Protein AF-A0A1B6F984-F1 (afdb_monomer)

Organism: NCBI:txid1464854

Radius of gyration: 19.6 Å; Cα contacts (8 Å, |Δi|>4): 340; chains: 1; bounding box: 56×39×50 Å

Secondary structure (DSSP, 8-state):
-----EEEEEEEE-TTTT-EEEEEEEETTTTEEEEEEEESSS---EEETTEEEEE--GGG--S-EEEEEEHHHHHHHHHHHTT---SPPPGGGEEEEEEEEESSEEEEEEEEES--HHHHHHHHHHHHHHT--TTT-S--B-S-BPPPTTSPPBPTTB--HHHHHHHHHHHHHHHHHTTS-HHHHHHHHHTT-

Foldseek 3Di:
DQLFQKKKWWWQADPVFQKWKKWWKAQQPPRDIAIEIATCDPDDWDDDDRYIYGHPVCVVPNDIDMDIDRRQVSNCVRCVVVVHDVDRDDSVRMDTDDIDIGTDIDMGPIDTGNDDVVVVLVVLLVCLLVQQDQPQLFRWAQDWAPDDPPDHIDHGRDGDPVRLVVNLVSLVVVCVVVVHPCSSVVSNVSSVD

Solvent-accessible surface area (backbone atoms only — not comparable to full-atom values): 10791 Å² total; per-residue (Å²): 131,89,75,53,44,22,40,33,29,36,38,30,60,32,62,91,53,69,6,31,46,32,38,33,38,34,32,73,81,76,77,43,68,35,35,43,33,42,29,49,32,81,53,71,69,50,72,55,97,55,37,28,39,32,34,68,39,34,92,83,42,90,49,80,44,78,48,76,43,51,52,63,59,55,47,45,55,39,33,45,75,73,73,38,67,92,59,87,82,60,72,88,44,50,42,80,70,50,78,47,77,45,66,46,71,53,77,44,78,74,44,71,31,76,69,59,65,65,62,56,50,49,52,52,40,51,47,56,60,77,57,43,38,86,86,61,25,39,63,58,36,85,56,70,42,81,42,58,95,96,49,73,61,42,55,56,56,45,72,46,73,67,58,42,53,51,51,32,56,45,16,50,50,47,15,62,73,67,76,58,48,56,68,32,46,55,49,33,59,40,43,73,101

InterPro domains:
  IPR010598 D-glucu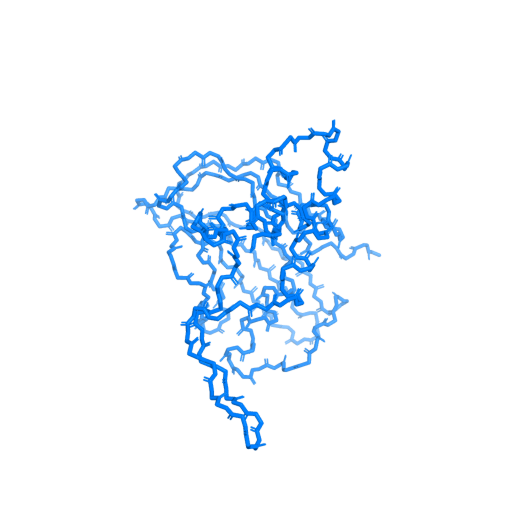ronyl C5-epimerase, C-terminal [PF06662] (135-193)
  IPR039721 D-glucuronyl C5-epimerase [PTHR13174] (2-193)
  IPR059154 D-glucuronyl C5-epimerase, beta-sandwich domain [PF21174] (1-104)

Structure (mmCIF, N/CA/C/O backbone):
data_AF-A0A1B6F984-F1
#
_entry.id   AF-A0A1B6F984-F1
#
loop_
_atom_site.group_PDB
_atom_site.id
_atom_site.type_symbol
_atom_site.label_atom_id
_atom_site.label_alt_id
_atom_site.label_comp_id
_atom_site.label_asym_id
_atom_site.label_entity_id
_atom_site.label_seq_id
_atom_site.pdbx_PDB_ins_code
_atom_site.Cartn_x
_atom_site.Cartn_y
_atom_site.Cartn_z
_atom_site.occupancy
_atom_site.B_iso_or_equiv
_atom_site.auth_seq_id
_atom_site.auth_comp_id
_atom_site.auth_asym_id
_atom_site.auth_atom_id
_atom_site.pdbx_PDB_model_num
ATOM 1 N N . HIS A 1 1 ? -14.115 -21.229 12.619 1.00 52.31 1 HIS A N 1
ATOM 2 C CA . HIS A 1 1 ? -14.358 -19.807 12.304 1.00 52.31 1 HIS A CA 1
ATOM 3 C C . HIS A 1 1 ? -13.271 -19.324 11.366 1.00 52.31 1 HIS A C 1
ATOM 5 O O . HIS A 1 1 ? -12.103 -19.441 11.723 1.00 52.31 1 HIS A O 1
ATOM 11 N N . VAL A 1 2 ? -13.647 -18.853 10.177 1.00 58.91 2 VAL A N 1
ATOM 12 C CA . VAL A 1 2 ? -12.712 -18.226 9.235 1.00 58.91 2 VAL A CA 1
ATOM 13 C C . VAL A 1 2 ? -12.229 -16.909 9.857 1.00 58.91 2 VAL A C 1
ATOM 15 O O . VAL A 1 2 ? -12.997 -16.206 10.514 1.00 58.91 2 VAL A O 1
ATOM 18 N N . LEU A 1 3 ? -10.921 -16.667 9.792 1.00 85.69 3 LEU A N 1
ATOM 19 C CA . LEU A 1 3 ? -10.250 -15.525 10.410 1.00 85.69 3 LEU A CA 1
ATOM 20 C C . LEU A 1 3 ? -9.902 -14.522 9.311 1.00 85.69 3 LEU A C 1
ATOM 22 O O . LEU A 1 3 ? -8.761 -14.500 8.837 1.00 85.69 3 LEU A O 1
ATOM 26 N N . ASP A 1 4 ? -10.900 -13.747 8.903 1.00 94.62 4 ASP A N 1
ATOM 27 C CA . ASP A 1 4 ? -10.791 -12.742 7.847 1.00 94.62 4 ASP A CA 1
ATOM 28 C C . ASP A 1 4 ? -10.247 -11.430 8.421 1.00 94.62 4 ASP A C 1
ATOM 30 O O . ASP A 1 4 ? -10.760 -10.895 9.405 1.00 94.62 4 ASP A O 1
ATOM 34 N N . PHE A 1 5 ? -9.140 -10.966 7.845 1.00 97.06 5 PHE A N 1
ATOM 35 C CA . PHE A 1 5 ? -8.384 -9.798 8.314 1.00 97.06 5 PHE A CA 1
ATOM 36 C C . PHE A 1 5 ? -7.855 -8.943 7.163 1.00 97.06 5 PHE A C 1
ATOM 38 O O . PHE A 1 5 ? -7.127 -7.985 7.411 1.00 97.06 5 PHE A O 1
ATOM 45 N N . VAL A 1 6 ? -8.181 -9.291 5.919 1.00 97.81 6 VAL A N 1
ATOM 46 C CA . VAL A 1 6 ? -7.894 -8.430 4.780 1.00 97.81 6 VAL A CA 1
ATOM 47 C C . VAL A 1 6 ? -9.152 -7.628 4.498 1.00 97.81 6 VAL A C 1
ATOM 49 O O . VAL A 1 6 ? -10.169 -8.179 4.092 1.00 97.81 6 VAL A O 1
ATOM 52 N N . LEU A 1 7 ? -9.092 -6.342 4.819 1.00 97.94 7 LEU A N 1
ATOM 53 C CA . LEU A 1 7 ? -10.133 -5.363 4.554 1.00 97.94 7 LEU A CA 1
ATOM 54 C C . LEU A 1 7 ? -10.003 -4.886 3.113 1.00 97.94 7 LEU A C 1
ATOM 56 O O . LEU A 1 7 ? -8.907 -4.514 2.694 1.00 97.94 7 LEU A O 1
ATOM 60 N N . SER A 1 8 ? -11.112 -4.832 2.392 1.00 97.88 8 SER A N 1
ATOM 61 C CA . SER A 1 8 ? -11.200 -4.156 1.103 1.00 97.88 8 SER A CA 1
ATOM 62 C C . SER A 1 8 ? -12.440 -3.264 1.076 1.00 97.88 8 SER A C 1
ATOM 64 O O . SER A 1 8 ? -13.458 -3.602 1.680 1.00 97.88 8 SER A O 1
ATOM 66 N N . ALA A 1 9 ? -12.323 -2.089 0.464 1.00 97.12 9 ALA A N 1
ATOM 67 C CA . ALA A 1 9 ? -13.423 -1.146 0.308 1.00 97.12 9 ALA A CA 1
ATOM 68 C C . ALA A 1 9 ? -13.120 -0.165 -0.822 1.00 97.12 9 ALA A C 1
ATOM 70 O O . ALA A 1 9 ? -11.966 0.223 -1.014 1.00 97.12 9 ALA A O 1
ATOM 71 N N . ASP A 1 10 ? -14.161 0.303 -1.497 1.00 96.25 10 ASP A N 1
ATOM 72 C CA . ASP A 1 10 ? -14.091 1.542 -2.256 1.00 96.25 10 ASP A CA 1
ATOM 73 C C . ASP A 1 10 ? -14.378 2.692 -1.297 1.00 96.25 10 ASP A C 1
ATOM 75 O O . ASP A 1 10 ? -15.327 2.647 -0.508 1.00 96.25 10 ASP A O 1
ATOM 79 N N . VAL A 1 11 ? -13.529 3.716 -1.322 1.00 94.75 11 VAL A N 1
ATOM 80 C CA . VAL A 1 11 ? -13.646 4.860 -0.420 1.00 94.75 11 VAL A CA 1
ATOM 81 C C . VAL A 1 11 ? -13.483 6.174 -1.170 1.00 94.75 11 VAL A C 1
ATOM 83 O O . VAL A 1 11 ? -12.699 6.303 -2.113 1.00 94.75 11 VAL A O 1
ATOM 86 N N . ARG A 1 12 ? -14.225 7.179 -0.713 1.00 93.75 12 ARG A N 1
ATOM 87 C CA . ARG A 1 12 ? -14.058 8.580 -1.088 1.00 93.75 12 ARG A CA 1
ATOM 88 C C . ARG A 1 12 ? -14.244 9.429 0.160 1.00 93.75 12 ARG A C 1
ATOM 90 O O . ARG A 1 12 ? -15.366 9.744 0.540 1.00 93.75 12 ARG A O 1
ATOM 97 N N . LEU A 1 13 ? -13.145 9.759 0.821 1.00 91.25 13 LEU A N 1
ATOM 98 C CA . LEU A 1 13 ? -13.140 10.467 2.098 1.00 91.25 13 LEU A CA 1
ATOM 99 C C . LEU A 1 13 ? -12.839 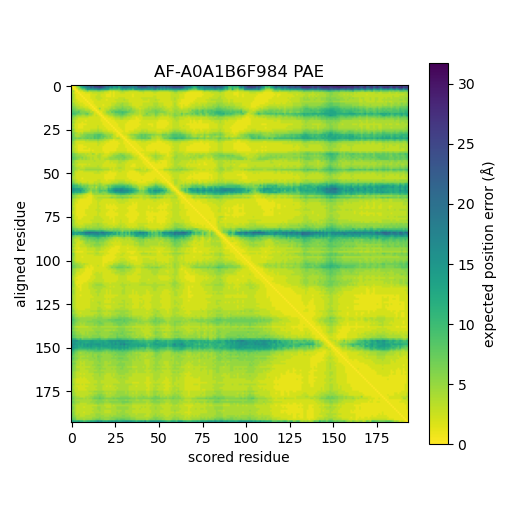11.962 1.890 1.00 91.25 13 LEU A C 1
ATOM 101 O O . LEU A 1 13 ? -11.990 12.317 1.073 1.00 91.25 13 LEU A O 1
ATOM 105 N N . SER A 1 14 ? -13.526 12.837 2.628 1.00 87.81 14 SER A N 1
ATOM 106 C CA . SER A 1 14 ? -13.301 14.287 2.586 1.00 87.81 14 SER A CA 1
ATOM 107 C C . SER A 1 14 ? -12.056 14.680 3.381 1.00 87.81 14 SER A C 1
ATOM 109 O O . SER A 1 14 ? -11.932 14.340 4.563 1.00 87.81 14 SER A O 1
ATOM 111 N N . VAL A 1 15 ? -11.155 15.436 2.744 1.00 85.81 15 VAL A N 1
ATOM 112 C CA . VAL A 1 15 ? -9.977 16.032 3.398 1.00 85.81 15 VAL A CA 1
ATOM 113 C C . VAL A 1 15 ? -10.392 17.155 4.356 1.00 85.81 15 VAL A C 1
ATOM 115 O O . VAL A 1 15 ? -9.811 17.284 5.427 1.00 85.81 15 VAL A O 1
ATOM 118 N N . GLU A 1 16 ? -11.417 17.935 4.002 1.00 86.88 16 GLU A N 1
ATOM 119 C CA . GLU A 1 16 ? -11.851 19.122 4.759 1.00 86.88 16 GLU A CA 1
ATOM 120 C C . GLU A 1 16 ? -12.386 18.766 6.154 1.00 86.88 16 GLU A C 1
ATOM 122 O O . GLU A 1 16 ? -12.183 19.514 7.107 1.00 86.88 16 GLU A O 1
ATOM 127 N N . ASP A 1 17 ? -12.988 17.582 6.293 1.00 85.81 17 ASP A N 1
ATOM 128 C CA . ASP A 1 17 ? -13.615 17.121 7.537 1.00 85.81 17 ASP A CA 1
ATOM 129 C C . ASP A 1 17 ? -12.724 16.185 8.371 1.00 85.81 17 ASP A C 1
ATOM 131 O O . ASP A 1 17 ? -13.211 15.536 9.298 1.00 85.81 17 ASP A O 1
ATOM 135 N N . ASN A 1 18 ? -11.426 16.075 8.045 1.00 86.94 18 ASN A N 1
ATOM 136 C CA . ASN A 1 18 ? -10.498 15.116 8.666 1.00 86.94 18 ASN A CA 1
ATOM 137 C C . ASN A 1 18 ? -11.063 13.684 8.697 1.00 86.94 18 ASN A C 1
ATOM 139 O O . ASN A 1 18 ? -11.008 12.983 9.712 1.00 86.94 18 ASN A O 1
ATOM 143 N N . SER A 1 19 ? -11.639 13.260 7.573 1.00 92.69 19 SER A N 1
ATOM 144 C CA . SER A 1 19 ? -12.391 12.011 7.503 1.00 92.69 19 SER A CA 1
ATOM 145 C C . SER A 1 19 ? -11.485 10.787 7.611 1.00 92.69 19 SER A C 1
ATOM 147 O O . SER A 1 19 ? -10.335 10.785 7.151 1.00 92.69 19 SER A O 1
ATOM 149 N N . SER A 1 20 ? -12.010 9.721 8.211 1.00 94.88 20 SER A N 1
ATOM 150 C CA . SER A 1 20 ? -11.264 8.483 8.411 1.00 94.88 20 SER A CA 1
ATOM 151 C C . SER A 1 20 ? -12.151 7.245 8.398 1.00 94.88 20 SER A C 1
ATOM 153 O O . SER A 1 20 ? -13.332 7.282 8.748 1.00 94.88 20 SER A O 1
ATOM 155 N N . LEU A 1 21 ? -11.545 6.126 8.009 1.00 96.75 21 LEU A N 1
ATOM 156 C CA . LEU A 1 21 ? -12.077 4.783 8.200 1.00 96.75 21 LEU A CA 1
ATOM 157 C C . LEU A 1 21 ? -11.258 4.106 9.298 1.00 96.75 21 LEU A C 1
ATOM 159 O O . LEU A 1 21 ? -10.052 3.941 9.153 1.00 96.75 21 LEU A O 1
ATOM 163 N N . ALA A 1 22 ? -11.894 3.696 10.386 1.00 97.88 22 ALA A N 1
ATOM 164 C CA . ALA A 1 22 ? -11.242 3.078 11.529 1.00 97.88 22 ALA A CA 1
ATOM 165 C C . ALA A 1 22 ? -11.719 1.638 11.729 1.00 97.88 22 ALA A C 1
ATOM 167 O O . ALA A 1 22 ? -12.903 1.335 11.586 1.00 97.88 22 ALA A O 1
ATOM 168 N N . VAL A 1 23 ? -10.806 0.744 12.102 1.00 98.44 23 VAL A N 1
ATOM 169 C CA . VAL A 1 23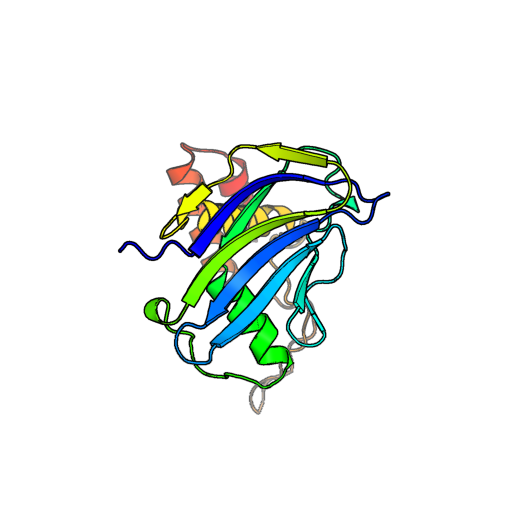 ? -11.113 -0.653 12.424 1.00 98.44 23 VAL A CA 1
ATOM 170 C C . VAL A 1 23 ? -10.574 -0.993 13.802 1.00 98.44 23 VAL A C 1
ATOM 172 O O . VAL A 1 23 ? -9.377 -0.866 14.060 1.00 98.44 23 VAL A O 1
ATOM 175 N N . THR A 1 24 ? -11.445 -1.472 14.687 1.00 98.31 24 THR A N 1
ATOM 176 C CA . THR A 1 24 ? -11.039 -1.935 16.017 1.00 98.31 24 THR A CA 1
ATOM 177 C C . THR A 1 24 ? -10.671 -3.420 15.982 1.00 98.31 24 THR A C 1
ATOM 179 O O . THR A 1 24 ? -11.356 -4.257 15.390 1.00 98.31 24 THR A O 1
ATOM 182 N N . LEU A 1 25 ? -9.562 -3.772 16.626 1.00 97.62 25 LEU A N 1
ATOM 183 C CA . LEU A 1 25 ? -9.010 -5.117 16.720 1.00 97.62 25 LEU A CA 1
ATOM 184 C C . LEU A 1 25 ? -8.916 -5.521 18.189 1.00 97.62 25 LEU A C 1
ATOM 186 O O . LEU A 1 25 ? -8.161 -4.950 18.975 1.00 97.62 25 LEU A O 1
ATOM 190 N N . HIS A 1 26 ? -9.676 -6.544 18.565 1.00 96.56 26 HIS A N 1
ATOM 191 C CA . HIS A 1 26 ? -9.715 -7.044 19.934 1.00 96.56 26 HIS A CA 1
ATOM 192 C C . HIS A 1 26 ? -8.711 -8.179 20.104 1.00 96.56 26 HIS A C 1
ATOM 194 O O . HIS A 1 26 ? -8.811 -9.210 19.433 1.00 96.56 26 HIS A O 1
ATOM 200 N N . ASN A 1 27 ? -7.780 -8.029 21.043 1.00 94.31 27 ASN A N 1
ATOM 201 C CA . ASN A 1 27 ? -6.917 -9.114 21.487 1.00 94.31 27 ASN A CA 1
ATOM 202 C C . ASN A 1 27 ? -7.667 -9.987 22.505 1.00 94.31 27 ASN A C 1
ATOM 204 O O . ASN A 1 27 ? -7.933 -9.565 23.632 1.00 94.31 27 ASN A O 1
ATOM 208 N N . ARG A 1 28 ? -7.977 -11.224 22.110 1.00 90.62 28 ARG A N 1
ATOM 209 C CA . ARG A 1 28 ? -8.775 -12.178 22.896 1.00 90.62 28 ARG A CA 1
ATOM 210 C C . ARG A 1 28 ? -8.077 -12.644 24.174 1.00 90.62 28 ARG A C 1
ATOM 212 O O . ARG A 1 28 ? -8.754 -12.990 25.133 1.00 90.62 28 ARG A O 1
ATOM 219 N N . GLU A 1 29 ? -6.746 -12.664 24.189 1.00 89.12 29 GLU A N 1
ATOM 220 C CA . GLU A 1 29 ? -5.964 -13.143 25.335 1.00 89.12 29 GLU A CA 1
ATOM 221 C C . GLU A 1 29 ? -5.687 -12.019 26.335 1.00 89.12 29 GLU A C 1
ATOM 223 O O . GLU A 1 29 ? -5.850 -12.190 27.539 1.00 89.12 29 GLU A O 1
ATOM 228 N N . LYS A 1 30 ? -5.264 -10.854 25.833 1.00 89.19 30 LYS A N 1
ATOM 229 C CA . LYS A 1 30 ? -4.795 -9.742 26.670 1.00 89.19 30 LYS A CA 1
ATOM 230 C C . LYS A 1 30 ? -5.891 -8.764 27.084 1.00 89.19 30 LYS A C 1
ATOM 232 O O . LYS A 1 30 ? -5.594 -7.835 27.824 1.00 89.19 30 LYS A O 1
ATOM 237 N N . LYS A 1 31 ? -7.123 -8.935 26.586 1.00 88.62 31 LYS A N 1
ATOM 238 C CA . LYS A 1 31 ? -8.237 -7.983 26.769 1.00 88.62 31 LYS A CA 1
ATOM 239 C C . LYS A 1 31 ? -7.858 -6.544 26.375 1.00 88.62 31 LYS A C 1
ATOM 241 O O . LYS A 1 31 ? -8.311 -5.586 26.986 1.00 88.62 31 LYS A O 1
ATOM 246 N N . GLN A 1 32 ? -7.000 -6.411 25.363 1.00 93.31 32 GLN A N 1
ATOM 247 C CA . GLN A 1 32 ? -6.578 -5.130 24.795 1.00 93.31 32 GLN A CA 1
ATOM 248 C C . GLN A 1 32 ? -7.358 -4.857 23.515 1.00 93.31 32 GLN A C 1
ATOM 250 O O . GLN A 1 32 ? -7.643 -5.789 22.757 1.00 93.31 32 GLN A O 1
ATOM 255 N N . ILE A 1 33 ? -7.648 -3.589 23.262 1.00 96.75 33 ILE A N 1
ATOM 256 C CA . ILE A 1 33 ? -8.284 -3.118 22.037 1.00 96.75 33 ILE A CA 1
ATOM 257 C C . ILE A 1 33 ? -7.275 -2.211 21.343 1.00 96.75 33 ILE A C 1
ATOM 259 O O . ILE A 1 33 ? -6.596 -1.432 21.997 1.00 96.75 33 ILE A O 1
ATOM 263 N N . TRP A 1 34 ? -7.131 -2.379 20.038 1.00 97.50 34 TRP A N 1
ATOM 264 C CA . TRP A 1 34 ? -6.312 -1.517 19.194 1.00 97.50 34 TRP A CA 1
ATOM 265 C C . TRP A 1 34 ? -7.192 -0.964 18.090 1.00 97.50 34 TRP A C 1
ATOM 267 O O . TRP A 1 34 ? -8.019 -1.707 17.563 1.00 97.50 34 TRP A O 1
ATOM 277 N N . THR A 1 35 ? -6.995 0.288 17.706 1.00 98.50 35 THR A N 1
ATOM 278 C CA . THR A 1 35 ? -7.719 0.891 16.585 1.00 98.50 35 THR A CA 1
ATOM 279 C C . THR A 1 35 ? -6.734 1.227 15.481 1.00 98.50 35 THR A C 1
ATOM 281 O O . THR A 1 35 ? -5.717 1.872 15.722 1.00 98.50 35 THR A O 1
ATOM 284 N N . VAL A 1 36 ? -7.016 0.767 14.265 1.00 98.38 36 VAL A N 1
ATOM 285 C CA . VAL A 1 36 ? -6.264 1.147 13.068 1.00 98.38 36 VAL A CA 1
ATOM 286 C C . VAL A 1 36 ? -7.103 2.148 12.289 1.00 98.38 36 VAL A C 1
ATOM 288 O O . VAL A 1 36 ? -8.203 1.818 11.854 1.00 98.38 36 VAL A O 1
ATOM 291 N N . HIS A 1 37 ? -6.590 3.360 12.131 1.00 97.94 37 HIS A N 1
ATOM 292 C CA . HIS A 1 37 ? -7.218 4.476 11.438 1.00 97.94 37 HIS A CA 1
ATOM 293 C C . HIS A 1 37 ? -6.578 4.663 10.068 1.00 97.94 37 HIS A C 1
ATOM 295 O O . HIS A 1 37 ? -5.367 4.838 9.958 1.00 97.94 37 HIS A O 1
ATOM 301 N N . TYR A 1 38 ? -7.399 4.684 9.031 1.00 97.19 38 TYR A N 1
ATOM 302 C CA . TYR A 1 38 ? -7.032 5.057 7.674 1.00 97.19 38 TYR A CA 1
ATOM 303 C C . TYR A 1 38 ? -7.534 6.477 7.430 1.00 97.19 38 TYR A C 1
ATOM 305 O O . TYR A 1 38 ? -8.736 6.698 7.274 1.00 97.19 38 TYR A O 1
ATOM 313 N N . THR A 1 39 ? -6.627 7.448 7.484 1.00 94.44 39 THR A N 1
ATOM 314 C CA . THR A 1 39 ? -6.958 8.878 7.469 1.00 94.44 39 THR A CA 1
ATOM 315 C C . THR A 1 39 ? -6.614 9.514 6.133 1.00 94.44 39 THR A C 1
ATOM 317 O O . THR A 1 39 ? -5.673 9.103 5.448 1.00 94.44 39 THR A O 1
ATOM 320 N N . CYS A 1 40 ? -7.327 10.579 5.776 1.00 90.31 40 CYS A N 1
ATOM 321 C CA . CYS A 1 40 ? -6.921 11.446 4.677 1.00 90.31 40 CYS A CA 1
ATOM 322 C C . CYS A 1 40 ? -5.746 12.344 5.065 1.00 90.31 40 CYS A C 1
ATOM 324 O O . CYS A 1 40 ? -5.899 13.539 5.282 1.00 90.31 40 CYS A O 1
ATOM 326 N N . SER A 1 41 ? -4.560 11.749 5.157 1.00 89.81 41 SER A N 1
ATOM 327 C CA . SER A 1 41 ? -3.306 12.454 5.412 1.00 89.81 41 SER A CA 1
ATOM 328 C C . SER A 1 41 ? -2.168 11.877 4.569 1.00 89.81 41 SER A C 1
ATOM 330 O O . SER A 1 41 ? -2.264 10.763 4.047 1.00 89.81 41 SER A O 1
ATOM 332 N N . SER A 1 42 ? -1.078 12.634 4.449 1.00 88.94 42 SER A N 1
ATOM 333 C CA . SER A 1 42 ? 0.186 12.197 3.839 1.00 88.94 42 SER A CA 1
ATOM 334 C C . SER A 1 42 ? 1.134 11.511 4.835 1.00 88.94 42 SER A C 1
ATOM 336 O O . SER A 1 42 ? 2.221 11.066 4.460 1.00 88.94 42 SER A O 1
ATOM 338 N N . GLN A 1 43 ? 0.748 11.404 6.111 1.00 91.31 43 GLN A N 1
ATOM 339 C CA . GLN A 1 43 ? 1.555 10.732 7.127 1.00 91.31 43 GLN A CA 1
ATOM 340 C C . GLN A 1 43 ? 1.571 9.223 6.874 1.00 91.31 43 GLN A C 1
ATOM 342 O O . GLN A 1 43 ? 0.532 8.576 6.887 1.00 91.31 43 GLN A O 1
ATOM 347 N N . LEU A 1 44 ? 2.756 8.640 6.681 1.00 93.88 44 LEU A N 1
ATOM 348 C CA . LEU A 1 44 ? 2.875 7.220 6.335 1.00 93.88 44 LEU A CA 1
ATOM 349 C C . LEU A 1 44 ? 2.309 6.292 7.423 1.00 93.88 44 LEU A C 1
ATOM 351 O O . LEU A 1 44 ? 1.515 5.400 7.133 1.00 93.88 44 LEU A O 1
ATOM 355 N N . LEU A 1 45 ? 2.782 6.470 8.656 1.00 96.50 45 LEU A N 1
ATOM 356 C CA . LEU A 1 45 ? 2.401 5.665 9.809 1.00 96.50 45 LEU A CA 1
ATOM 357 C C . LEU A 1 45 ? 2.752 6.416 11.095 1.00 96.50 45 LEU A C 1
ATOM 359 O O . LEU A 1 45 ? 3.920 6.742 11.315 1.00 96.50 45 LEU A O 1
ATOM 363 N N . THR A 1 46 ? 1.769 6.642 11.961 1.00 96.94 46 THR A N 1
ATOM 364 C CA . THR A 1 46 ? 1.969 7.193 13.308 1.00 96.94 46 THR A CA 1
ATOM 365 C C . THR A 1 46 ? 1.220 6.358 14.340 1.00 96.94 46 THR A C 1
ATOM 367 O O . THR A 1 46 ? 0.326 5.579 14.006 1.00 96.94 46 THR A O 1
ATOM 370 N N . VAL A 1 47 ? 1.637 6.448 15.603 1.00 96.88 47 VAL A N 1
ATOM 371 C CA . VAL A 1 47 ? 1.012 5.702 16.699 1.00 96.88 47 VAL A CA 1
ATOM 372 C C . VAL A 1 47 ? 0.880 6.607 17.908 1.00 96.88 47 VAL A C 1
ATOM 374 O O . VAL A 1 47 ? 1.850 7.258 18.299 1.00 96.88 47 VAL A O 1
ATOM 377 N N . GLN A 1 48 ? -0.306 6.610 18.499 1.00 95.69 48 GLN A N 1
ATOM 378 C CA . GLN A 1 48 ? -0.608 7.289 19.747 1.00 95.69 48 GLN A CA 1
ATOM 379 C C . GLN A 1 48 ? -1.370 6.309 20.634 1.00 95.69 48 GLN A C 1
ATOM 381 O O . GLN A 1 48 ? -2.475 5.898 20.305 1.00 95.69 48 GLN A O 1
ATOM 386 N N . ASP A 1 49 ? -0.757 5.893 21.739 1.00 93.94 49 ASP A N 1
ATOM 387 C CA . ASP A 1 49 ? -1.335 4.922 22.671 1.00 93.94 49 ASP A CA 1
ATOM 388 C C . ASP A 1 49 ? -1.792 3.612 21.993 1.00 93.94 49 ASP A C 1
ATOM 390 O O . ASP A 1 49 ? -0.953 2.798 21.599 1.00 93.94 49 ASP A O 1
ATOM 394 N N . GLN A 1 50 ? -3.107 3.385 21.884 1.00 96.12 50 GLN A N 1
ATOM 395 C CA . GLN A 1 50 ? -3.716 2.203 21.255 1.00 96.12 50 GLN A CA 1
ATOM 396 C C . GLN A 1 50 ? -4.256 2.473 19.843 1.00 96.12 50 GLN A C 1
ATOM 398 O O . GLN A 1 50 ? -4.878 1.595 19.237 1.00 96.12 50 GLN A O 1
ATOM 403 N N . ASP A 1 51 ? -3.969 3.653 19.303 1.00 97.69 51 ASP A N 1
ATOM 404 C CA . ASP A 1 51 ? -4.416 4.121 18.003 1.00 97.69 51 ASP A CA 1
ATOM 405 C C . ASP A 1 51 ? -3.238 4.178 17.024 1.00 97.69 51 ASP A C 1
ATOM 407 O O . ASP A 1 51 ? -2.203 4.802 17.270 1.00 97.69 51 ASP A O 1
ATOM 411 N N . ILE A 1 52 ? -3.385 3.482 15.900 1.00 98.00 52 ILE A N 1
ATOM 412 C CA . ILE A 1 52 ? -2.400 3.395 14.821 1.00 98.00 52 ILE A CA 1
ATOM 413 C C . ILE A 1 52 ? -2.993 4.090 13.605 1.00 98.00 52 ILE A C 1
ATOM 415 O O . ILE A 1 52 ? -4.061 3.699 13.150 1.00 98.00 52 ILE A O 1
ATOM 419 N N . PHE A 1 53 ? -2.298 5.072 13.046 1.00 97.75 53 PHE A N 1
ATOM 420 C CA . PHE A 1 53 ? -2.793 5.878 11.936 1.00 97.75 53 PHE A CA 1
ATOM 421 C C . PHE A 1 53 ? -1.967 5.624 10.678 1.00 97.75 53 PHE A C 1
ATOM 423 O O . PHE A 1 53 ? -0.741 5.706 10.713 1.00 97.75 53 PHE A O 1
ATOM 430 N N . TYR A 1 54 ? -2.645 5.351 9.567 1.00 97.69 54 TYR A N 1
ATOM 431 C CA . TYR A 1 54 ? -2.090 5.258 8.220 1.00 97.69 54 TYR A CA 1
ATOM 432 C C . TYR A 1 54 ? -2.725 6.331 7.337 1.00 97.69 54 TYR A C 1
ATOM 434 O O . TYR A 1 54 ? -3.948 6.380 7.203 1.00 97.69 54 TYR A O 1
ATOM 442 N N . GLY A 1 55 ? -1.904 7.159 6.701 1.00 95.12 55 GLY A N 1
ATOM 443 C CA . GLY A 1 55 ? -2.357 8.113 5.699 1.00 95.12 55 GLY A CA 1
ATOM 444 C C . GLY A 1 55 ? -2.655 7.435 4.363 1.00 95.12 55 GLY A C 1
ATOM 445 O O . GLY A 1 55 ? -1.830 6.685 3.837 1.00 95.12 55 GLY A O 1
ATOM 446 N N . LEU A 1 56 ? -3.837 7.704 3.809 1.00 92.44 56 LEU A N 1
ATOM 447 C CA . LEU A 1 56 ? -4.266 7.235 2.488 1.00 92.44 56 LEU A CA 1
ATOM 448 C C . LEU A 1 56 ? -3.878 8.189 1.347 1.00 92.44 56 LEU A C 1
ATOM 450 O O . LEU A 1 56 ? -4.035 7.833 0.185 1.00 92.44 56 LEU A O 1
ATOM 454 N N . GLY A 1 57 ? -3.385 9.397 1.646 1.00 87.81 57 GLY A N 1
ATOM 455 C CA . GLY A 1 57 ? -2.996 10.361 0.612 1.00 87.81 57 GLY A CA 1
ATOM 456 C C . GLY A 1 57 ? -4.165 10.904 -0.221 1.00 87.81 57 GLY A C 1
ATOM 457 O O . GLY A 1 57 ? -3.997 11.166 -1.411 1.00 87.81 57 GLY A O 1
ATOM 458 N N . CYS A 1 58 ? -5.345 11.097 0.384 1.00 83.00 58 CYS A N 1
ATOM 459 C CA . CYS A 1 58 ? -6.560 11.564 -0.307 1.00 83.00 58 CYS A CA 1
ATOM 460 C C . CYS A 1 58 ? -6.400 12.907 -1.045 1.00 83.00 58 CYS A C 1
ATOM 462 O O . CYS A 1 58 ? -7.164 13.193 -1.961 1.00 83.00 58 CYS A O 1
ATOM 464 N N . GLU A 1 59 ? -5.403 13.727 -0.694 1.00 77.25 59 GLU A N 1
ATOM 465 C CA . GLU A 1 59 ? -5.069 14.965 -1.420 1.00 77.25 59 GLU A CA 1
ATOM 466 C C . GLU A 1 59 ? -4.830 14.720 -2.922 1.00 77.25 59 GLU A C 1
ATOM 468 O O . GLU A 1 59 ? -5.111 15.586 -3.752 1.00 77.25 59 GLU A O 1
ATOM 473 N N . HIS A 1 60 ? -4.366 13.518 -3.276 1.00 71.75 60 HIS A N 1
ATOM 474 C CA . HIS A 1 60 ? -4.113 13.092 -4.651 1.00 71.75 60 HIS A CA 1
ATOM 475 C C . HIS A 1 60 ? -5.278 12.297 -5.271 1.00 71.75 60 HIS A C 1
ATOM 477 O O . HIS A 1 60 ? -5.250 12.007 -6.465 1.00 71.75 60 HIS A O 1
ATOM 483 N N . HIS A 1 61 ? -6.314 11.976 -4.487 1.00 69.69 61 HIS A N 1
ATOM 484 C CA . HIS A 1 61 ? -7.438 11.116 -4.868 1.00 69.69 61 HIS A CA 1
ATOM 485 C C . HIS A 1 61 ? -8.774 11.728 -4.412 1.00 69.69 61 HIS A C 1
ATOM 487 O O . HIS A 1 61 ? -9.355 11.321 -3.409 1.00 69.69 61 HIS A O 1
ATOM 493 N N . LYS A 1 62 ? -9.276 12.718 -5.168 1.00 75.44 62 LYS A N 1
ATOM 494 C CA . LYS A 1 62 ? -10.583 13.364 -4.904 1.00 75.44 62 LYS A CA 1
ATOM 495 C C . LYS A 1 62 ? -11.794 12.503 -5.296 1.00 75.44 62 LYS A C 1
ATOM 497 O O . LYS A 1 62 ? -12.931 12.820 -4.925 1.00 75.44 62 LYS A O 1
ATOM 502 N N . ASP A 1 63 ? -11.539 11.431 -6.035 1.00 87.31 63 ASP A N 1
ATOM 503 C CA . ASP A 1 63 ? -12.526 10.475 -6.523 1.00 87.31 63 ASP A CA 1
ATOM 504 C C . ASP A 1 63 ? -12.442 9.145 -5.764 1.00 87.31 63 ASP A C 1
ATOM 506 O O . ASP A 1 63 ? -11.591 8.944 -4.891 1.00 87.31 63 ASP A O 1
ATOM 510 N N . TRP A 1 64 ? -13.364 8.239 -6.093 1.00 92.31 64 TRP A N 1
ATOM 511 C CA . TRP A 1 64 ? -13.361 6.872 -5.588 1.00 92.31 64 TRP A CA 1
ATOM 512 C C . TRP A 1 64 ? -12.014 6.198 -5.826 1.00 92.31 64 TRP A C 1
ATOM 514 O O . TRP A 1 64 ? -11.482 6.212 -6.937 1.00 92.31 64 TRP A O 1
ATOM 524 N N . HIS A 1 65 ? -11.491 5.568 -4.784 1.00 90.06 65 HIS A N 1
ATOM 525 C CA . HIS A 1 65 ? -10.335 4.698 -4.893 1.00 90.06 65 HIS A CA 1
ATOM 526 C C . HIS A 1 65 ? -10.541 3.440 -4.058 1.00 90.06 65 HIS A C 1
ATOM 528 O O . HIS A 1 65 ? -11.129 3.468 -2.976 1.00 90.06 65 HIS A O 1
ATOM 534 N N . HIS A 1 66 ? -10.042 2.331 -4.591 1.00 93.94 66 HIS A N 1
ATOM 535 C CA . HIS A 1 66 ? -10.110 1.035 -3.945 1.00 93.94 66 HIS A CA 1
ATOM 536 C C . HIS A 1 66 ? -8.948 0.873 -2.967 1.00 93.94 66 HIS A C 1
ATOM 538 O O . HIS A 1 66 ? -7.784 1.041 -3.344 1.00 93.94 66 HIS A O 1
ATOM 544 N N . ILE A 1 67 ? -9.242 0.507 -1.723 1.00 95.50 67 ILE A N 1
ATOM 545 C CA . ILE A 1 67 ? -8.234 0.178 -0.715 1.00 95.50 67 ILE A CA 1
ATOM 546 C C . ILE A 1 67 ? -8.265 -1.312 -0.388 1.00 95.50 67 ILE A C 1
ATOM 548 O O . ILE A 1 67 ? -9.316 -1.941 -0.331 1.00 95.50 67 ILE A O 1
ATOM 552 N N . THR A 1 68 ? -7.088 -1.880 -0.126 1.00 97.81 68 THR A N 1
ATOM 553 C CA . THR A 1 68 ? -6.936 -3.254 0.366 1.00 97.81 68 THR A CA 1
ATOM 554 C C . THR A 1 68 ? -5.875 -3.287 1.458 1.00 97.81 68 THR A C 1
ATOM 556 O O . THR A 1 68 ? -4.716 -2.952 1.209 1.00 97.81 68 THR A O 1
ATOM 559 N N . ARG A 1 69 ? -6.252 -3.678 2.677 1.00 97.94 69 ARG A N 1
ATOM 560 C CA . ARG A 1 69 ? -5.415 -3.587 3.881 1.00 97.94 69 ARG A CA 1
ATOM 561 C C . ARG A 1 69 ? -5.404 -4.902 4.647 1.00 97.94 69 ARG A C 1
ATOM 563 O O . ARG A 1 69 ? -6.453 -5.410 5.026 1.00 97.94 69 ARG A O 1
ATOM 570 N N . ASP A 1 70 ? -4.220 -5.442 4.928 1.00 97.56 70 ASP A N 1
ATOM 571 C CA . ASP A 1 70 ? -4.088 -6.539 5.894 1.00 97.56 70 ASP A CA 1
ATOM 572 C C . ASP A 1 70 ? -4.005 -5.943 7.303 1.00 97.56 70 ASP A C 1
ATOM 574 O O . ASP A 1 70 ? -2.971 -5.415 7.717 1.00 97.56 70 ASP A O 1
ATOM 578 N N . LEU A 1 71 ? -5.108 -6.045 8.044 1.00 97.81 71 LEU A N 1
ATOM 579 C CA . LEU A 1 71 ? -5.285 -5.436 9.361 1.00 97.81 71 LEU A CA 1
ATOM 580 C C . LEU A 1 71 ? -4.244 -5.916 10.380 1.00 97.81 71 LEU A C 1
ATOM 582 O O . LEU A 1 71 ? -3.862 -5.172 11.283 1.00 97.81 71 LEU A O 1
ATOM 586 N N . LEU A 1 72 ? -3.770 -7.161 10.264 1.00 96.19 72 LEU A N 1
ATOM 587 C CA . LEU A 1 72 ? -2.789 -7.707 11.200 1.00 96.19 72 LEU A CA 1
ATOM 588 C C . LEU A 1 72 ? -1.372 -7.277 10.848 1.00 96.19 72 LEU A C 1
ATOM 590 O O . LEU A 1 72 ? -0.570 -7.069 11.759 1.00 96.19 72 LEU A O 1
ATOM 594 N N . VAL A 1 73 ? -1.058 -7.130 9.559 1.00 96.12 73 VAL A N 1
ATOM 595 C CA . VAL A 1 73 ? 0.196 -6.500 9.127 1.00 96.12 73 VAL A CA 1
ATOM 596 C C . VAL A 1 73 ? 0.215 -5.040 9.569 1.00 96.12 73 VAL A C 1
ATOM 598 O O . VAL A 1 73 ? 1.201 -4.609 10.168 1.00 96.12 73 VAL A O 1
ATOM 601 N N . ASP A 1 74 ? -0.881 -4.317 9.355 1.00 97.62 74 ASP A N 1
ATOM 602 C CA . ASP A 1 74 ? -1.013 -2.911 9.732 1.00 97.62 74 ASP A CA 1
ATOM 603 C C . ASP A 1 74 ? -0.851 -2.717 11.248 1.00 97.62 74 ASP A C 1
ATOM 605 O O . ASP A 1 74 ? -0.042 -1.893 11.690 1.00 97.62 74 ASP A O 1
ATOM 609 N N . LEU A 1 75 ? -1.522 -3.546 12.054 1.00 97.00 75 LEU A N 1
ATOM 610 C CA . LEU A 1 75 ? -1.342 -3.579 13.506 1.00 97.00 75 LEU A CA 1
ATOM 611 C C . LEU A 1 75 ? 0.107 -3.914 13.891 1.00 97.00 75 LEU A C 1
ATOM 613 O O . LEU A 1 75 ? 0.716 -3.211 14.694 1.00 97.00 75 LEU A O 1
ATOM 617 N N . GLN A 1 76 ? 0.691 -4.970 13.315 1.00 96.12 76 GLN A N 1
ATOM 618 C CA . GLN A 1 76 ? 2.060 -5.408 13.613 1.00 96.12 76 GLN A CA 1
ATOM 619 C C . GLN A 1 76 ? 3.087 -4.295 13.374 1.00 96.12 76 GLN A C 1
ATOM 621 O O . GLN A 1 76 ? 4.032 -4.137 14.155 1.00 96.12 76 GLN A O 1
ATOM 626 N N . LYS A 1 77 ? 2.931 -3.541 12.284 1.00 95.62 77 LYS A N 1
ATOM 627 C CA . LYS A 1 77 ? 3.819 -2.431 11.930 1.00 95.62 77 LYS A CA 1
ATOM 628 C C . LYS A 1 77 ? 3.679 -1.267 12.913 1.00 95.62 77 LYS A C 1
ATOM 630 O O . LYS A 1 77 ? 4.709 -0.772 13.366 1.00 95.62 77 LYS A O 1
ATOM 635 N N . GLY A 1 78 ? 2.461 -0.921 13.334 1.00 95.88 78 GLY A N 1
ATOM 636 C CA . GLY A 1 78 ? 2.247 0.076 14.390 1.00 95.88 78 GLY A CA 1
ATOM 637 C C . GLY A 1 78 ? 2.839 -0.354 15.738 1.00 95.88 78 GLY A C 1
ATOM 638 O O . GLY A 1 78 ? 3.616 0.383 16.339 1.00 95.88 78 GLY A O 1
ATOM 639 N N . LEU A 1 79 ? 2.603 -1.596 16.173 1.00 94.44 79 LEU A N 1
ATOM 640 C CA . LEU A 1 79 ? 3.201 -2.123 17.411 1.00 94.44 79 LEU A CA 1
ATOM 641 C C . LEU A 1 79 ? 4.736 -2.081 17.391 1.00 94.44 79 LEU A C 1
ATOM 643 O O . LEU A 1 79 ? 5.367 -1.793 18.409 1.00 94.44 79 LEU A O 1
ATOM 647 N N . THR A 1 80 ? 5.339 -2.320 16.222 1.00 94.12 80 THR A N 1
ATOM 648 C CA . THR A 1 80 ? 6.795 -2.255 16.049 1.00 94.12 80 THR A CA 1
ATOM 649 C C . THR A 1 80 ? 7.338 -0.850 16.329 1.00 94.12 80 THR A C 1
ATOM 651 O O . THR A 1 80 ? 8.404 -0.746 16.934 1.00 94.12 80 THR A O 1
ATOM 654 N N . LEU A 1 81 ? 6.611 0.218 15.972 1.00 93.06 81 LEU A N 1
ATOM 655 C CA . LEU A 1 81 ? 7.002 1.600 16.295 1.00 93.06 81 LEU A CA 1
ATOM 656 C C 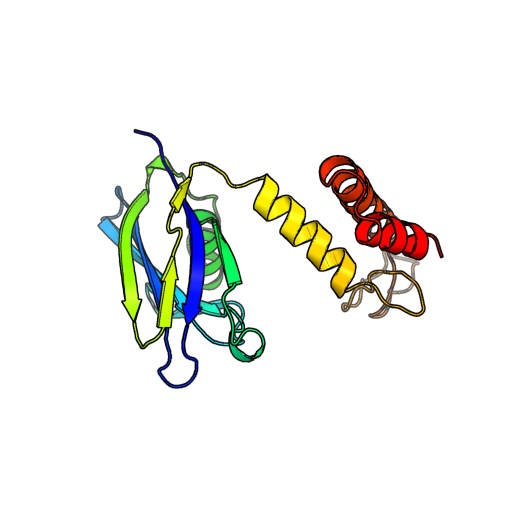. LEU A 1 81 ? 6.964 1.887 17.798 1.00 93.06 81 LEU A C 1
ATOM 658 O O . LEU A 1 81 ? 7.826 2.597 18.306 1.00 93.06 81 LEU A O 1
ATOM 662 N N . LEU A 1 82 ? 6.036 1.265 18.526 1.00 91.31 82 LEU A N 1
ATOM 663 C CA . LEU A 1 82 ? 5.998 1.318 19.991 1.00 91.31 82 LEU A CA 1
ATOM 664 C C . LEU A 1 82 ? 7.061 0.429 20.658 1.00 91.31 82 LEU A C 1
ATOM 666 O O . LEU A 1 82 ? 7.102 0.329 21.881 1.00 91.31 82 LEU A O 1
ATOM 670 N N . ASN A 1 83 ? 7.911 -0.258 19.884 1.00 88.88 83 ASN A N 1
ATOM 671 C CA . ASN A 1 83 ? 8.817 -1.309 20.358 1.00 88.88 83 ASN A CA 1
ATOM 672 C C . ASN A 1 83 ? 8.106 -2.480 21.070 1.00 88.88 83 ASN A C 1
ATOM 674 O O . ASN A 1 83 ? 8.741 -3.260 21.788 1.00 88.88 83 ASN A O 1
ATOM 678 N N . ILE A 1 84 ? 6.805 -2.657 20.831 1.00 84.75 84 ILE A N 1
ATOM 679 C CA . ILE A 1 84 ? 5.986 -3.725 21.405 1.00 84.75 84 ILE A CA 1
ATOM 680 C C . ILE A 1 84 ? 5.818 -4.835 20.365 1.00 84.75 84 ILE A C 1
ATOM 682 O O . ILE A 1 84 ? 5.599 -4.596 19.185 1.00 84.75 84 ILE A O 1
ATOM 686 N N . GLY A 1 85 ? 5.904 -6.096 20.798 1.00 72.38 85 GLY A N 1
ATOM 687 C CA . GLY A 1 85 ? 5.476 -7.216 19.956 1.00 72.38 85 GLY A CA 1
ATOM 688 C C . GLY A 1 85 ? 6.311 -7.417 18.688 1.00 72.38 85 GLY A C 1
ATOM 689 O O . GLY A 1 85 ? 5.754 -7.562 17.613 1.00 72.38 85 GLY A O 1
ATOM 690 N N . LYS A 1 86 ? 7.640 -7.538 18.809 1.00 75.25 86 LYS A N 1
ATOM 691 C CA . LYS A 1 86 ? 8.566 -7.815 17.682 1.00 75.25 86 LYS A CA 1
ATOM 692 C C . LYS A 1 86 ? 8.335 -9.154 16.955 1.00 75.25 86 LYS A C 1
ATOM 694 O O . LYS A 1 86 ? 9.004 -9.449 15.971 1.00 75.25 86 LYS A O 1
ATOM 699 N N . ARG A 1 87 ? 7.437 -10.001 17.466 1.00 82.81 87 ARG A N 1
ATOM 700 C CA . ARG A 1 87 ? 7.097 -11.310 16.892 1.00 82.81 87 ARG A CA 1
ATOM 701 C C . ARG A 1 87 ? 5.813 -11.202 16.086 1.00 82.81 87 ARG A C 1
ATOM 703 O O . ARG A 1 87 ? 4.919 -10.461 16.474 1.00 82.81 87 ARG A O 1
ATOM 710 N N . LYS A 1 88 ? 5.711 -12.016 15.034 1.00 87.06 88 LYS A N 1
ATOM 711 C CA . LYS A 1 88 ? 4.515 -12.135 14.194 1.00 87.06 88 LYS A CA 1
ATOM 712 C C . LYS A 1 88 ? 3.265 -12.384 15.047 1.00 87.06 88 LYS A C 1
ATOM 714 O O . LYS A 1 88 ? 3.211 -13.359 15.801 1.00 87.06 88 LYS A O 1
ATOM 719 N N . ILE A 1 89 ? 2.260 -11.526 14.893 1.00 90.56 89 ILE A N 1
ATOM 720 C CA . ILE A 1 89 ? 0.931 -11.712 15.478 1.00 90.56 89 ILE A CA 1
ATOM 721 C C . ILE A 1 89 ? 0.284 -13.004 14.958 1.00 90.56 89 ILE A C 1
ATOM 723 O O . ILE A 1 89 ? 0.277 -13.295 13.761 1.00 90.56 89 ILE A O 1
ATOM 727 N N . SER A 1 90 ? -0.309 -13.772 15.875 1.00 91.19 90 SER A N 1
ATOM 728 C CA . SER A 1 90 ? -1.164 -14.907 15.525 1.00 91.19 90 SER A CA 1
ATOM 729 C C . SER A 1 90 ? -2.581 -14.436 15.203 1.00 91.19 90 SER A C 1
ATOM 731 O O . SER A 1 90 ? -3.216 -13.791 16.041 1.00 91.19 90 SER A O 1
ATOM 733 N N . ARG A 1 91 ? -3.112 -14.843 14.042 1.00 91.94 91 ARG A N 1
ATOM 734 C CA . ARG A 1 91 ? -4.484 -14.519 13.601 1.00 91.94 91 ARG A CA 1
ATOM 735 C C . ARG A 1 91 ? -5.541 -14.959 14.620 1.00 91.94 91 ARG A C 1
ATOM 737 O O . ARG A 1 91 ? -6.504 -14.242 14.859 1.00 91.94 91 ARG A O 1
ATOM 744 N N . SER A 1 92 ? -5.345 -16.112 15.264 1.00 92.31 92 SER A N 1
ATOM 745 C CA . SER A 1 92 ? -6.302 -16.683 16.227 1.00 92.31 92 SER A CA 1
ATOM 746 C C . SER A 1 92 ? -6.490 -15.848 17.495 1.00 92.31 92 SER A C 1
ATOM 748 O O . SER A 1 92 ? -7.510 -15.979 18.171 1.00 92.31 92 SER A O 1
ATOM 750 N N . LYS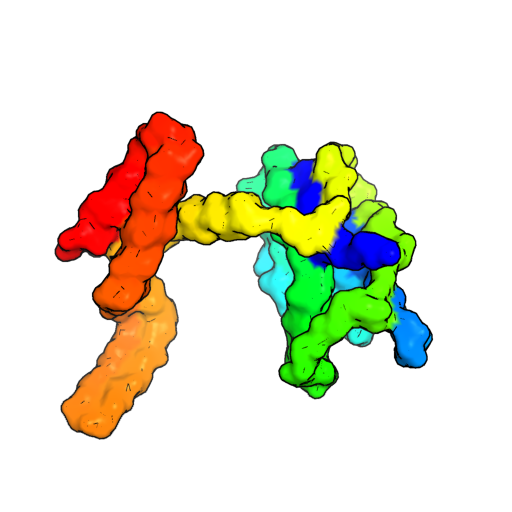 A 1 93 ? -5.523 -14.980 17.816 1.00 92.69 93 LYS A N 1
ATOM 751 C CA . LYS A 1 93 ? -5.536 -14.149 19.027 1.00 92.69 93 LYS A CA 1
ATOM 752 C C . LYS A 1 93 ? -6.339 -12.868 18.863 1.00 92.69 93 LYS A C 1
ATOM 754 O O . LYS A 1 93 ? -6.589 -12.192 19.857 1.00 92.69 93 LYS A O 1
ATOM 759 N N . PHE A 1 94 ? -6.739 -12.535 17.640 1.00 94.50 94 PHE A N 1
ATOM 760 C CA . PHE A 1 94 ? -7.426 -11.291 17.335 1.00 94.50 94 PHE A CA 1
ATOM 761 C C . PHE A 1 94 ? -8.843 -11.530 16.807 1.00 94.50 94 PHE A C 1
ATOM 763 O O . PHE A 1 94 ? -9.244 -12.643 16.451 1.00 94.50 94 PHE A O 1
ATOM 770 N N . LYS A 1 95 ? -9.648 -10.474 16.818 1.00 95.19 95 LYS A N 1
ATOM 771 C CA . LYS A 1 95 ? -10.971 -10.412 16.197 1.00 95.19 95 LYS A CA 1
ATOM 772 C C . LYS A 1 95 ? -11.197 -8.977 15.731 1.00 95.19 95 LYS A C 1
ATOM 774 O O . LYS A 1 95 ? -10.860 -8.061 16.476 1.00 95.19 95 LYS A O 1
ATOM 779 N N . VAL A 1 96 ? -11.790 -8.794 14.556 1.00 96.62 96 VAL A N 1
ATOM 780 C CA . VAL A 1 96 ? -12.339 -7.494 14.153 1.00 96.62 96 VAL A CA 1
ATOM 781 C C . VAL A 1 96 ? -13.542 -7.171 15.050 1.00 96.62 96 VAL A C 1
ATOM 783 O O . VAL A 1 96 ? -14.445 -7.998 15.206 1.00 96.62 96 VAL A O 1
ATOM 786 N N . GLY A 1 97 ? -13.498 -6.020 15.718 1.00 95.94 97 GLY A N 1
ATOM 787 C CA . GLY A 1 97 ? -14.537 -5.532 16.621 1.00 95.94 97 GLY A CA 1
ATOM 788 C C . GLY A 1 97 ? -15.612 -4.766 15.860 1.00 95.94 97 GLY A C 1
ATOM 789 O O . GLY A 1 97 ? -16.732 -5.248 15.716 1.00 95.94 97 GLY A O 1
ATOM 790 N N . SER A 1 98 ? -15.244 -3.594 15.357 1.00 97.00 98 SER A N 1
ATOM 791 C CA . SER A 1 98 ? -16.093 -2.661 14.622 1.00 97.00 98 SER A CA 1
ATOM 792 C C . SER A 1 98 ? -15.317 -2.009 13.484 1.00 97.00 98 SER A C 1
ATOM 794 O O . SER A 1 98 ? -14.091 -1.893 13.535 1.00 97.00 98 SER A O 1
ATOM 796 N N . ILE A 1 99 ? -16.059 -1.563 12.477 1.00 97.62 99 ILE A N 1
ATOM 797 C CA . ILE A 1 99 ? -15.585 -0.677 11.419 1.00 97.62 99 ILE A CA 1
ATOM 798 C C . ILE A 1 99 ? -16.373 0.622 11.587 1.00 97.62 99 ILE A C 1
ATOM 800 O O . ILE A 1 99 ? -17.603 0.588 11.620 1.00 97.62 99 ILE A O 1
ATOM 804 N N . THR A 1 100 ? -15.674 1.738 11.752 1.00 97.19 100 THR A N 1
ATOM 805 C CA . THR A 1 100 ? -16.254 3.048 12.059 1.00 97.19 100 THR A CA 1
ATOM 806 C C . THR A 1 100 ? -15.794 4.054 11.016 1.00 97.19 100 THR A C 1
ATOM 808 O O . THR A 1 100 ? -14.627 4.058 10.639 1.00 97.19 100 THR A O 1
ATOM 811 N N . VAL A 1 101 ? -16.694 4.919 10.557 1.00 95.44 101 VAL A N 1
ATOM 812 C CA . VAL A 1 101 ? -16.364 6.033 9.660 1.00 95.44 101 VAL A CA 1
ATOM 813 C C . VAL A 1 101 ? -16.549 7.339 10.424 1.00 95.44 101 VAL A C 1
ATOM 815 O O . VAL A 1 101 ? -17.551 7.509 11.120 1.00 95.44 101 VAL A O 1
ATOM 818 N N . HIS A 1 102 ? -15.586 8.247 10.296 1.00 94.88 102 HIS A N 1
ATOM 819 C CA . HIS A 1 102 ? -15.624 9.593 10.864 1.00 94.88 102 HIS A CA 1
ATOM 820 C C . HIS A 1 102 ? -15.495 10.644 9.756 1.00 94.88 102 HIS A C 1
ATOM 822 O O . HIS A 1 102 ? -14.857 10.390 8.734 1.00 94.88 102 HIS A O 1
ATOM 828 N N . GLY A 1 103 ? -16.068 11.828 9.979 1.00 93.69 103 GLY A N 1
ATOM 829 C CA . GLY A 1 103 ? -16.074 12.924 9.006 1.00 93.69 103 GLY A CA 1
ATOM 830 C C . GLY A 1 103 ? -17.156 12.750 7.940 1.00 93.69 103 GLY A C 1
ATOM 831 O O . GLY A 1 103 ? -18.268 12.314 8.247 1.00 93.69 103 GLY A O 1
ATOM 832 N N . SER A 1 104 ? -16.834 13.099 6.695 1.00 92.31 104 SER A N 1
ATOM 833 C CA . SER A 1 104 ? -17.749 13.016 5.557 1.00 92.31 104 SER A CA 1
ATOM 834 C C . SER A 1 104 ? -17.118 12.278 4.371 1.00 92.31 104 SER A C 1
ATOM 836 O O . SER A 1 104 ? -15.901 12.256 4.173 1.00 92.31 104 SER A O 1
ATOM 838 N N . GLY A 1 105 ? -17.951 11.617 3.572 1.00 91.81 105 GLY A N 1
ATOM 839 C CA . GLY A 1 105 ? -17.472 10.850 2.432 1.00 91.81 105 GLY A CA 1
ATOM 840 C C . GLY A 1 105 ? -18.462 9.805 1.950 1.00 91.81 105 GLY A C 1
ATOM 841 O O . GLY A 1 105 ? -19.644 9.826 2.289 1.00 91.81 105 GLY A O 1
ATOM 842 N N . MET A 1 106 ? -17.952 8.885 1.142 1.00 93.69 106 MET A N 1
ATOM 843 C CA . MET A 1 106 ? -18.682 7.759 0.580 1.00 93.69 106 MET A CA 1
ATOM 844 C C . MET A 1 106 ? -17.863 6.482 0.778 1.00 93.69 106 MET A C 1
ATOM 846 O O . MET A 1 106 ? -16.629 6.508 0.746 1.00 93.69 106 MET A O 1
ATOM 850 N N . LEU A 1 107 ? -18.560 5.372 1.000 1.00 95.31 107 LEU A N 1
ATOM 851 C CA . LEU A 1 107 ? -17.982 4.048 1.184 1.00 95.31 107 LEU A CA 1
ATOM 852 C C . LEU A 1 107 ? -18.878 3.031 0.480 1.00 95.31 107 LEU A C 1
ATOM 854 O O . LEU A 1 107 ? -20.097 3.079 0.640 1.00 95.31 107 LEU A O 1
ATOM 858 N N . ASP A 1 108 ? -18.268 2.142 -0.293 1.00 97.56 108 ASP A N 1
ATOM 859 C CA . ASP A 1 108 ? -18.950 1.078 -1.028 1.00 97.56 108 ASP A CA 1
AT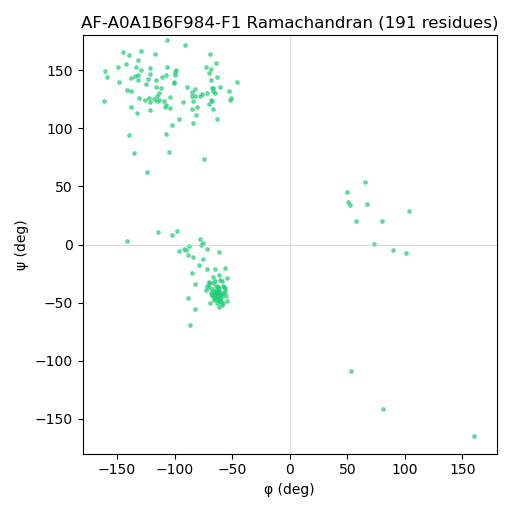OM 860 C C . ASP A 1 108 ? -18.077 -0.189 -1.065 1.00 97.56 108 ASP A C 1
ATOM 862 O O . ASP A 1 108 ? -16.896 -0.151 -0.711 1.00 97.56 108 ASP A O 1
ATOM 866 N N . ASN A 1 109 ? -18.662 -1.330 -1.437 1.00 97.50 109 ASN A N 1
ATOM 867 C CA . ASN A 1 109 ? -17.972 -2.618 -1.610 1.00 97.50 109 ASN A CA 1
ATOM 868 C C . ASN A 1 109 ? -17.092 -3.042 -0.416 1.00 97.50 109 ASN A C 1
ATOM 870 O O . ASN A 1 109 ? -16.033 -3.650 -0.579 1.00 97.50 109 ASN A O 1
ATOM 874 N N . LEU A 1 110 ? -17.541 -2.737 0.807 1.00 97.38 110 LEU A N 1
ATOM 875 C CA . LEU A 1 110 ? -16.847 -3.117 2.034 1.00 97.38 110 LEU A CA 1
ATOM 876 C C . LEU A 1 110 ? -16.864 -4.637 2.221 1.00 97.38 110 LEU A C 1
ATOM 878 O O . LEU A 1 110 ? -17.916 -5.242 2.437 1.00 97.38 110 LEU A O 1
ATOM 882 N N . THR A 1 111 ? -15.684 -5.245 2.212 1.00 97.38 111 THR A N 1
ATOM 883 C CA . THR A 1 111 ? -15.501 -6.685 2.381 1.00 97.38 111 THR A CA 1
ATOM 884 C C . THR A 1 111 ? -14.390 -7.004 3.380 1.00 97.38 111 THR A C 1
ATOM 886 O O . THR A 1 111 ? -13.452 -6.234 3.602 1.00 97.38 111 THR A O 1
ATOM 889 N N . LEU A 1 112 ? -14.515 -8.172 4.010 1.00 97.12 112 LEU A N 1
ATOM 890 C CA . LEU A 1 112 ? -13.457 -8.805 4.787 1.00 97.12 112 LEU A CA 1
ATOM 891 C C . LEU A 1 112 ? -13.193 -10.177 4.188 1.00 97.12 112 LEU A C 1
ATOM 893 O O . LEU A 1 112 ? -14.110 -10.990 4.071 1.00 97.12 112 LEU A O 1
ATOM 897 N N . SER A 1 113 ? -11.939 -10.438 3.844 1.00 96.69 113 SER A N 1
ATOM 898 C CA . SER A 1 113 ? -11.518 -11.707 3.272 1.00 96.69 113 SER A CA 1
ATOM 899 C C . SER A 1 113 ? -10.309 -12.292 3.999 1.00 96.69 113 SER A C 1
ATOM 901 O O . SER A 1 113 ? -9.632 -11.663 4.831 1.00 96.69 113 SER A O 1
ATOM 903 N N . SER A 1 114 ? -10.049 -13.563 3.709 1.00 94.69 114 SER A N 1
ATOM 904 C CA . SER A 1 114 ? -8.896 -14.271 4.258 1.00 94.69 114 SER A CA 1
ATOM 905 C C . SER A 1 114 ? -7.591 -13.776 3.626 1.00 94.69 114 SER A C 1
ATOM 907 O O . SER A 1 114 ? -6.581 -13.665 4.334 1.00 94.69 114 SER A O 1
ATOM 909 N N . SER A 1 115 ? -7.639 -13.432 2.333 1.00 95.19 115 SER A N 1
ATOM 910 C CA . SER A 1 115 ? -6.530 -12.956 1.506 1.00 95.19 115 SER A CA 1
ATOM 911 C C . SER A 1 115 ? -7.025 -12.190 0.275 1.00 95.19 115 SER A C 1
ATOM 913 O O . SER A 1 115 ? -7.958 -12.649 -0.372 1.00 95.19 115 SER A O 1
ATOM 915 N N . GLU A 1 116 ? -6.294 -11.148 -0.131 1.00 96.69 116 GLU A N 1
ATOM 916 C CA . GLU A 1 116 ? -6.467 -10.440 -1.415 1.00 96.69 116 GLU A CA 1
ATOM 917 C C . GLU A 1 116 ? -5.153 -10.435 -2.212 1.00 96.69 116 GLU A C 1
ATOM 919 O O . GLU A 1 116 ? -4.523 -9.400 -2.445 1.00 96.69 116 GLU A O 1
ATOM 924 N N . HIS A 1 117 ? -4.672 -11.624 -2.587 1.00 96.75 117 HIS A N 1
ATOM 925 C CA . HIS A 1 117 ? -3.359 -11.772 -3.224 1.00 96.75 117 HIS A CA 1
ATOM 926 C C . HIS A 1 117 ? -3.253 -11.035 -4.562 1.00 96.75 117 HIS A C 1
ATOM 928 O O . HIS A 1 117 ? -2.214 -10.443 -4.854 1.00 96.75 117 HIS A O 1
ATOM 934 N N . MET A 1 118 ? -4.324 -11.038 -5.359 1.00 97.31 118 MET A N 1
ATOM 935 C CA . MET A 1 118 ? -4.322 -10.379 -6.664 1.00 97.31 118 MET A CA 1
ATOM 936 C C . MET A 1 118 ? -4.350 -8.857 -6.550 1.00 97.31 118 MET A C 1
ATOM 938 O O . MET A 1 118 ? -3.616 -8.197 -7.282 1.00 97.31 118 MET A O 1
ATOM 942 N N . ALA A 1 119 ? -5.107 -8.299 -5.602 1.00 96.38 119 ALA A N 1
ATOM 943 C CA . ALA A 1 119 ? -5.088 -6.860 -5.345 1.00 96.38 119 ALA A CA 1
ATOM 944 C C . ALA A 1 119 ? -3.683 -6.395 -4.924 1.00 96.38 119 ALA A C 1
ATOM 946 O O . ALA A 1 119 ? -3.158 -5.421 -5.456 1.00 96.38 119 ALA A O 1
ATOM 947 N N . GLN A 1 120 ? -3.021 -7.149 -4.039 1.00 96.69 120 GLN A N 1
ATOM 948 C CA . GLN A 1 120 ? -1.643 -6.869 -3.613 1.00 96.69 120 GLN A CA 1
ATOM 949 C C . GLN A 1 120 ? -0.637 -6.988 -4.768 1.00 96.69 120 GLN A C 1
ATOM 951 O O . GLN A 1 120 ? 0.267 -6.161 -4.895 1.00 96.69 120 GLN A O 1
ATOM 956 N N . PHE A 1 121 ? -0.795 -8.002 -5.623 1.00 98.31 121 PHE A N 1
ATOM 957 C CA . PHE A 1 121 ? 0.036 -8.189 -6.810 1.00 98.31 121 PHE A CA 1
ATOM 958 C C . PHE A 1 121 ? -0.089 -7.012 -7.785 1.00 98.31 121 PHE A C 1
ATOM 960 O O . PHE A 1 121 ? 0.926 -6.452 -8.205 1.00 98.31 121 PHE A O 1
ATOM 967 N N . TYR A 1 122 ? -1.315 -6.596 -8.107 1.00 98.06 122 TYR A N 1
ATOM 968 C CA . TYR A 1 122 ? -1.545 -5.477 -9.016 1.00 98.06 122 TYR A CA 1
ATOM 969 C C . TYR A 1 122 ? -1.148 -4.131 -8.416 1.00 98.06 122 TYR A C 1
ATOM 971 O O . TYR A 1 122 ? -0.617 -3.294 -9.141 1.00 98.06 122 TYR A O 1
ATOM 979 N N . ALA A 1 123 ? -1.287 -3.939 -7.101 1.00 96.75 123 ALA A N 1
ATOM 980 C CA . ALA A 1 123 ? -0.746 -2.761 -6.427 1.00 96.75 123 ALA A CA 1
ATOM 981 C C . ALA A 1 123 ? 0.779 -2.652 -6.618 1.00 96.75 123 ALA A C 1
ATOM 983 O O . ALA A 1 123 ? 1.292 -1.576 -6.924 1.00 96.75 123 ALA A O 1
ATOM 984 N N . ALA A 1 124 ? 1.510 -3.770 -6.516 1.00 97.94 124 ALA A N 1
ATOM 985 C CA . ALA A 1 124 ? 2.948 -3.795 -6.783 1.00 97.94 124 ALA A CA 1
ATOM 986 C C . ALA A 1 124 ? 3.275 -3.536 -8.265 1.00 97.94 124 ALA A C 1
ATOM 988 O O . ALA A 1 124 ? 4.180 -2.759 -8.567 1.00 97.94 124 ALA A O 1
ATOM 989 N N . ALA A 1 125 ? 2.535 -4.148 -9.196 1.00 98.44 125 ALA A N 1
ATOM 990 C CA . ALA A 1 125 ? 2.719 -3.917 -10.630 1.00 98.44 125 ALA A CA 1
ATOM 991 C C . ALA A 1 125 ? 2.479 -2.445 -11.007 1.00 98.44 125 ALA A C 1
ATOM 993 O O . ALA A 1 125 ? 3.283 -1.848 -11.724 1.00 98.44 125 ALA A O 1
ATOM 994 N N . GLN A 1 126 ? 1.420 -1.840 -10.463 1.00 97.25 126 GLN A N 1
ATOM 995 C CA . GLN A 1 126 ? 1.106 -0.430 -10.669 1.00 97.25 126 GLN A CA 1
ATOM 996 C C . GLN A 1 126 ? 2.183 0.484 -10.084 1.00 97.25 126 GLN A C 1
ATOM 998 O O . GLN A 1 126 ? 2.545 1.479 -10.710 1.00 97.25 126 GLN A O 1
ATOM 1003 N N . TRP A 1 127 ? 2.734 0.142 -8.916 1.00 97.69 127 TRP A N 1
ATOM 1004 C CA . TRP A 1 127 ? 3.846 0.888 -8.330 1.00 97.69 127 TRP A CA 1
ATOM 1005 C C . TRP A 1 127 ? 5.064 0.910 -9.264 1.00 97.69 127 TRP A C 1
ATOM 1007 O O . TRP A 1 127 ? 5.633 1.974 -9.501 1.00 97.69 127 TRP A O 1
ATOM 1017 N N . PHE A 1 128 ? 5.423 -0.232 -9.865 1.00 98.31 128 PHE A N 1
ATOM 1018 C CA . PHE A 1 128 ? 6.537 -0.296 -10.819 1.00 98.31 128 PHE A CA 1
ATOM 1019 C C . PHE A 1 128 ? 6.308 0.566 -12.064 1.00 98.31 128 PHE A C 1
ATOM 1021 O O . PHE A 1 128 ? 7.259 1.174 -12.551 1.00 98.31 128 PHE A O 1
ATOM 1028 N N . ILE A 1 129 ? 5.072 0.656 -12.561 1.00 98.12 129 ILE A N 1
ATOM 1029 C CA . ILE A 1 129 ? 4.726 1.552 -13.672 1.00 98.12 129 ILE A CA 1
ATOM 1030 C C . ILE A 1 129 ? 4.939 3.014 -13.277 1.00 98.12 129 ILE A C 1
ATOM 1032 O O . ILE A 1 129 ? 5.572 3.765 -14.016 1.00 98.12 129 ILE A O 1
ATOM 1036 N N . THR A 1 130 ? 4.396 3.430 -12.133 1.00 96.69 130 THR A N 1
ATOM 1037 C CA . THR A 1 130 ? 4.341 4.848 -11.747 1.00 96.69 130 THR A CA 1
ATOM 1038 C C . THR A 1 130 ? 5.662 5.388 -11.203 1.00 96.69 130 THR A C 1
ATOM 1040 O O . THR A 1 130 ? 5.849 6.600 -11.185 1.00 96.69 130 THR A O 1
ATOM 1043 N N . HIS A 1 131 ? 6.582 4.509 -10.797 1.00 97.31 131 HIS A N 1
ATOM 1044 C CA . HIS A 1 131 ? 7.868 4.877 -10.195 1.00 97.31 131 HIS A CA 1
ATOM 1045 C C . HIS A 1 131 ? 9.083 4.485 -11.052 1.00 97.31 131 HIS A C 1
ATOM 1047 O O . HIS A 1 131 ? 10.213 4.533 -10.564 1.00 97.31 131 HIS A O 1
ATOM 1053 N N . GLN A 1 132 ? 8.880 4.073 -12.309 1.00 97.75 132 GLN A N 1
ATOM 1054 C CA . GLN A 1 132 ? 9.986 3.861 -13.243 1.00 97.75 132 GLN A CA 1
ATOM 1055 C C . GLN A 1 132 ? 10.583 5.208 -13.663 1.00 97.75 132 GLN A C 1
ATOM 1057 O O . GLN A 1 132 ? 9.865 6.104 -14.108 1.00 97.75 132 GLN A O 1
ATOM 1062 N N . ASP A 1 133 ? 11.905 5.335 -13.576 1.00 96.69 133 ASP A N 1
ATOM 1063 C CA . ASP A 1 133 ? 12.606 6.505 -14.089 1.00 96.69 133 ASP A CA 1
ATOM 1064 C C . ASP A 1 133 ? 12.537 6.527 -15.632 1.00 96.69 133 ASP A C 1
ATOM 1066 O O . ASP A 1 133 ? 12.939 5.560 -16.286 1.00 96.69 133 ASP A O 1
ATOM 1070 N N . PRO A 1 134 ? 12.029 7.604 -16.257 1.00 94.12 134 PRO A N 1
ATOM 1071 C CA . PRO A 1 134 ? 11.786 7.627 -17.699 1.00 94.12 134 PRO A CA 1
ATOM 1072 C C . PRO A 1 134 ? 13.071 7.695 -18.537 1.00 94.12 134 PRO A C 1
ATOM 1074 O O . PRO A 1 134 ? 13.045 7.335 -19.718 1.00 94.12 134 PRO A O 1
ATOM 1077 N N . VAL A 1 135 ? 14.182 8.155 -17.953 1.00 93.88 135 VAL A N 1
ATOM 1078 C CA . VAL A 1 135 ? 15.463 8.333 -18.651 1.00 93.88 135 VAL A CA 1
ATOM 1079 C C . VAL A 1 135 ? 16.206 7.004 -18.720 1.00 93.88 135 VAL A C 1
ATOM 1081 O O . VAL A 1 135 ? 16.539 6.523 -19.803 1.00 93.88 135 VAL A O 1
ATOM 1084 N N . THR A 1 136 ? 16.420 6.395 -17.560 1.00 94.69 136 THR A N 1
ATOM 1085 C CA . THR A 1 136 ? 17.172 5.152 -17.381 1.00 94.69 136 THR A CA 1
ATOM 1086 C C . THR A 1 136 ? 16.317 3.908 -17.599 1.00 94.69 136 THR A C 1
ATOM 1088 O O . THR A 1 136 ? 16.858 2.858 -17.908 1.00 94.69 136 THR A O 1
ATOM 1091 N N . GLY A 1 137 ? 14.993 3.992 -17.428 1.00 96.38 137 GLY A N 1
ATOM 1092 C CA . GLY A 1 137 ? 14.111 2.822 -17.370 1.00 96.38 137 GLY A CA 1
ATOM 1093 C C . GLY A 1 137 ? 14.223 2.028 -16.060 1.00 96.38 137 GLY A C 1
ATOM 1094 O O . GLY A 1 137 ? 13.544 1.013 -15.889 1.00 96.38 137 GLY A O 1
ATOM 1095 N N . GLY A 1 138 ? 15.067 2.469 -15.127 1.00 96.62 138 GLY A N 1
ATOM 1096 C CA . GLY A 1 138 ? 15.326 1.792 -13.865 1.00 96.62 138 GLY A CA 1
ATOM 1097 C C . GLY A 1 138 ? 14.424 2.223 -12.714 1.00 96.62 138 GLY A C 1
ATOM 1098 O O . GLY A 1 138 ? 13.693 3.207 -12.800 1.00 96.62 138 GLY A O 1
ATOM 1099 N N . TRP A 1 139 ? 14.524 1.495 -11.601 1.00 98.06 139 TRP A N 1
ATOM 1100 C CA . TRP A 1 139 ? 13.970 1.907 -10.307 1.00 98.06 139 TRP A CA 1
ATOM 1101 C C . TRP A 1 139 ? 15.113 2.325 -9.367 1.00 98.06 139 TRP A C 1
ATOM 1103 O O . TRP A 1 139 ? 15.748 1.459 -8.752 1.00 98.06 139 TRP A O 1
ATOM 1113 N N . PRO A 1 140 ? 15.432 3.632 -9.283 1.00 96.88 140 PRO A N 1
ATOM 1114 C CA . PRO A 1 140 ? 16.574 4.123 -8.520 1.00 96.88 140 PRO A CA 1
ATOM 1115 C C . PRO A 1 140 ? 16.391 3.917 -7.016 1.00 96.88 140 PRO A C 1
ATOM 1117 O O . PRO A 1 140 ? 15.354 4.242 -6.440 1.00 96.88 140 PRO A O 1
ATOM 1120 N N . ASN A 1 141 ? 17.434 3.420 -6.351 1.00 96.62 141 ASN A N 1
ATOM 1121 C CA . ASN A 1 141 ? 17.433 3.267 -4.899 1.00 96.62 141 ASN A CA 1
ATOM 1122 C C . ASN A 1 141 ? 17.762 4.616 -4.235 1.00 96.62 141 ASN A C 1
ATOM 1124 O O . ASN A 1 141 ? 18.881 5.106 -4.399 1.00 96.62 141 ASN A O 1
ATOM 1128 N N . PRO A 1 142 ? 16.866 5.211 -3.425 1.00 96.56 142 PRO A N 1
ATOM 1129 C CA . PRO A 1 142 ? 17.054 6.567 -2.895 1.00 96.56 142 PRO A CA 1
ATOM 1130 C C . PRO A 1 142 ? 18.045 6.643 -1.721 1.00 96.56 142 PRO A C 1
ATOM 1132 O O . PRO A 1 142 ? 18.215 7.694 -1.110 1.00 96.56 142 PRO A O 1
ATOM 1135 N N . VAL A 1 143 ? 18.700 5.534 -1.370 1.00 96.81 143 VAL A N 1
ATOM 1136 C CA . VAL A 1 143 ? 19.572 5.428 -0.196 1.00 96.81 143 VAL A CA 1
ATOM 1137 C C . VAL A 1 143 ? 20.985 5.019 -0.585 1.00 96.81 143 VAL A C 1
ATOM 1139 O O . VAL A 1 143 ? 21.194 4.217 -1.496 1.00 96.81 143 VAL A O 1
ATOM 1142 N N . ARG A 1 144 ? 21.967 5.524 0.168 1.00 96.62 144 ARG A N 1
ATOM 1143 C CA . ARG A 1 144 ? 23.364 5.094 0.063 1.00 96.62 144 ARG A CA 1
ATOM 1144 C C . ARG A 1 144 ? 23.496 3.640 0.515 1.00 96.62 144 ARG A C 1
ATOM 1146 O O . ARG A 1 144 ? 23.043 3.287 1.606 1.00 96.62 144 ARG A O 1
ATOM 1153 N N . ARG A 1 145 ? 24.188 2.814 -0.269 1.00 95.62 145 ARG A N 1
ATOM 1154 C CA . ARG A 1 145 ? 24.573 1.450 0.119 1.00 95.62 145 ARG A CA 1
ATOM 1155 C C . ARG A 1 145 ? 26.075 1.407 0.368 1.00 95.62 145 ARG A C 1
ATOM 1157 O O . ARG A 1 145 ? 26.853 1.660 -0.546 1.00 95.62 145 ARG A O 1
ATOM 1164 N N . ARG A 1 146 ? 26.478 1.073 1.600 1.00 93.62 146 ARG A N 1
ATOM 1165 C CA . ARG A 1 146 ? 27.899 0.865 1.904 1.00 93.62 146 ARG A CA 1
ATOM 1166 C C . ARG A 1 146 ? 28.426 -0.340 1.139 1.00 93.62 146 ARG A C 1
ATOM 1168 O O . ARG A 1 146 ? 27.797 -1.403 1.177 1.00 93.62 146 ARG A O 1
ATOM 1175 N N . GLY A 1 147 ? 29.551 -0.151 0.463 1.00 87.88 147 GLY A N 1
ATOM 1176 C CA . GLY A 1 147 ? 30.298 -1.223 -0.164 1.00 87.88 147 GLY A CA 1
ATOM 1177 C C . GLY A 1 147 ? 30.827 -2.195 0.887 1.00 87.88 147 GLY A C 1
ATOM 1178 O O . GLY A 1 147 ? 30.998 -1.858 2.062 1.00 87.88 147 GLY A O 1
ATOM 1179 N N . VAL A 1 148 ? 31.077 -3.431 0.463 1.00 89.81 148 VAL A N 1
ATOM 1180 C CA . VAL A 1 148 ? 31.934 -4.339 1.232 1.00 89.81 148 VAL A CA 1
ATOM 1181 C C . VAL A 1 148 ? 33.378 -3.834 1.183 1.00 89.81 148 VAL A C 1
ATOM 1183 O O . VAL A 1 148 ? 33.716 -2.991 0.352 1.00 89.81 148 VAL A O 1
ATOM 1186 N N . GLN A 1 149 ? 34.240 -4.327 2.071 1.00 88.56 149 GLN A N 1
ATOM 1187 C CA . GLN A 1 149 ? 35.639 -3.901 2.125 1.00 88.56 149 GLN A CA 1
ATOM 1188 C C . GLN A 1 149 ? 36.305 -3.991 0.740 1.00 88.56 149 GLN A C 1
ATOM 1190 O O . GLN A 1 149 ? 36.270 -5.036 0.096 1.00 88.56 149 GLN A O 1
ATOM 1195 N N . GLY A 1 150 ? 36.892 -2.880 0.286 1.00 90.31 150 GLY A N 1
ATOM 1196 C CA . GLY A 1 150 ? 37.522 -2.770 -1.035 1.00 90.31 150 GLY A CA 1
ATOM 1197 C C . GLY A 1 150 ? 36.596 -2.316 -2.171 1.00 90.31 150 GLY A C 1
ATOM 1198 O O . GLY A 1 150 ? 37.088 -2.068 -3.266 1.00 90.31 150 GLY A O 1
ATOM 1199 N N . MET A 1 151 ? 35.290 -2.151 -1.934 1.00 92.62 151 MET A N 1
ATOM 1200 C CA . MET A 1 151 ? 34.356 -1.560 -2.899 1.00 92.62 151 MET A CA 1
ATOM 1201 C C . MET A 1 151 ? 33.932 -0.154 -2.481 1.00 92.62 151 MET A C 1
ATOM 1203 O O . MET A 1 151 ? 33.764 0.136 -1.297 1.00 92.62 151 MET A O 1
ATOM 1207 N N . MET A 1 152 ? 33.724 0.712 -3.474 1.00 92.50 152 MET A N 1
ATOM 1208 C CA . MET A 1 152 ? 33.131 2.025 -3.247 1.00 92.50 152 MET A CA 1
ATOM 1209 C C . MET A 1 152 ? 31.667 1.895 -2.833 1.00 92.50 152 MET A C 1
ATOM 1211 O O . MET A 1 152 ? 30.955 0.969 -3.228 1.00 92.50 152 MET A O 1
ATOM 1215 N N . ASP A 1 153 ? 31.216 2.870 -2.058 1.00 95.94 153 ASP A N 1
ATOM 1216 C CA . ASP A 1 153 ? 29.811 3.000 -1.720 1.00 95.94 153 ASP A CA 1
ATOM 1217 C C . ASP A 1 153 ? 28.989 3.388 -2.946 1.00 95.94 153 ASP A C 1
ATOM 1219 O O . ASP A 1 153 ? 29.393 4.225 -3.754 1.00 95.94 153 ASP A O 1
ATOM 1223 N N . LEU A 1 154 ? 27.791 2.818 -3.042 1.00 96.25 154 LEU A N 1
ATOM 1224 C CA . LEU A 1 154 ? 26.818 3.207 -4.050 1.00 96.25 154 LEU A CA 1
ATOM 1225 C C . LEU A 1 154 ? 26.032 4.404 -3.518 1.00 96.25 154 LEU A C 1
ATOM 1227 O O . LEU A 1 154 ? 25.338 4.309 -2.497 1.00 96.25 154 LEU A O 1
ATOM 1231 N N . MET A 1 155 ? 26.167 5.537 -4.199 1.00 96.44 155 MET A N 1
ATOM 1232 C CA . MET A 1 155 ? 25.439 6.761 -3.870 1.00 96.44 155 MET A CA 1
ATOM 1233 C C . MET A 1 155 ? 23.957 6.632 -4.250 1.00 96.44 155 MET A C 1
ATOM 1235 O O . MET A 1 155 ? 23.640 5.865 -5.160 1.00 96.44 155 MET A O 1
ATOM 1239 N N . PRO A 1 156 ? 23.044 7.356 -3.568 1.00 97.44 156 PRO A N 1
ATOM 1240 C CA . PRO A 1 156 ? 21.624 7.380 -3.917 1.00 97.44 156 PRO A CA 1
ATOM 1241 C C . PRO A 1 156 ? 21.391 7.565 -5.420 1.00 97.44 156 PRO A C 1
ATOM 1243 O O . PRO A 1 156 ? 22.085 8.347 -6.065 1.00 97.44 156 PRO A O 1
ATOM 1246 N N . GLY A 1 157 ? 20.417 6.841 -5.963 1.00 96.25 157 GLY A N 1
ATOM 1247 C CA . GLY A 1 157 ? 20.143 6.762 -7.399 1.00 96.25 157 GLY A CA 1
ATOM 1248 C C . GLY A 1 157 ? 20.682 5.497 -8.071 1.00 96.25 157 GLY A C 1
ATOM 1249 O O . GLY A 1 157 ? 20.368 5.248 -9.230 1.00 96.25 157 GLY A O 1
ATOM 1250 N N . TRP A 1 158 ? 21.459 4.670 -7.364 1.00 95.62 158 TRP A N 1
ATOM 1251 C CA . TRP A 1 158 ? 22.013 3.436 -7.926 1.00 95.62 158 TRP A CA 1
ATOM 1252 C C . TRP A 1 158 ? 20.926 2.423 -8.331 1.00 95.62 158 TRP A C 1
ATOM 1254 O O . TRP A 1 158 ? 19.901 2.264 -7.656 1.00 95.62 158 TRP A O 1
ATOM 1264 N N . LEU A 1 159 ? 21.183 1.705 -9.428 1.00 96.31 159 LEU A N 1
ATOM 1265 C CA . LEU A 1 159 ? 20.316 0.655 -9.965 1.00 96.31 159 LEU A CA 1
ATOM 1266 C C . LEU A 1 159 ? 20.807 -0.736 -9.556 1.00 96.31 159 LEU A C 1
ATOM 1268 O O . LEU A 1 159 ? 22.000 -0.972 -9.373 1.00 96.31 159 LEU A O 1
ATOM 1272 N N . SER A 1 160 ? 19.869 -1.673 -9.428 1.00 95.50 160 SER A N 1
ATOM 1273 C CA . SER A 1 160 ? 20.139 -3.059 -9.040 1.00 95.50 160 SER A CA 1
ATOM 1274 C C . SER A 1 160 ? 19.658 -4.005 -10.126 1.00 95.50 160 SER A C 1
ATOM 1276 O O . SER A 1 160 ? 18.462 -4.037 -10.397 1.00 95.50 160 SER A O 1
ATOM 1278 N N . ALA A 1 161 ? 20.539 -4.842 -10.679 1.00 96.62 161 ALA A N 1
ATOM 1279 C CA . ALA A 1 161 ? 20.134 -5.876 -11.637 1.00 96.62 161 ALA A CA 1
ATOM 1280 C C . ALA A 1 161 ? 19.062 -6.820 -11.055 1.00 96.62 161 ALA A C 1
ATOM 1282 O O . ALA A 1 161 ? 18.120 -7.199 -11.745 1.00 96.62 161 ALA A O 1
ATOM 1283 N N . MET A 1 162 ? 19.150 -7.137 -9.758 1.00 97.44 162 MET A N 1
ATOM 1284 C CA . MET A 1 162 ? 18.122 -7.905 -9.049 1.00 97.44 162 MET A CA 1
ATOM 1285 C C . MET A 1 1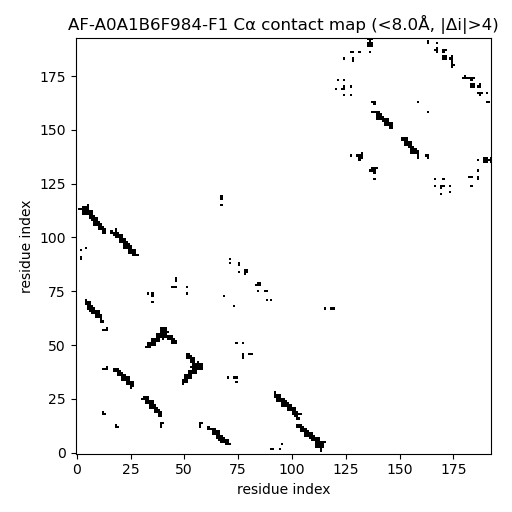62 ? 16.799 -7.130 -8.958 1.00 97.44 162 MET A C 1
ATOM 1287 O O . MET A 1 162 ? 15.737 -7.703 -9.193 1.00 97.44 162 MET A O 1
ATOM 1291 N N . GLY A 1 163 ? 16.856 -5.830 -8.644 1.00 96.50 163 GLY A N 1
ATOM 1292 C CA . GLY A 1 163 ? 15.677 -4.958 -8.616 1.00 96.50 163 GLY A CA 1
ATOM 1293 C C . GLY A 1 163 ? 14.991 -4.881 -9.981 1.00 96.50 163 GLY A C 1
ATOM 1294 O O . GLY A 1 163 ? 13.785 -5.106 -10.068 1.00 96.50 163 GLY A O 1
ATOM 1295 N N . GLN A 1 164 ? 15.775 -4.679 -11.045 1.00 98.00 164 GLN A N 1
ATOM 1296 C CA . GLN A 1 164 ? 15.295 -4.679 -12.427 1.00 98.00 164 GLN A CA 1
ATOM 1297 C C . GLN A 1 164 ? 14.640 -6.018 -12.789 1.00 98.00 164 GLN A C 1
ATOM 1299 O O . GLN A 1 164 ? 13.492 -6.050 -13.226 1.00 98.00 164 GLN A O 1
ATOM 1304 N N . GLY A 1 165 ? 15.334 -7.136 -12.548 1.00 98.31 165 GLY A N 1
ATOM 1305 C CA . GLY A 1 165 ? 14.839 -8.474 -12.873 1.00 98.31 165 GLY A CA 1
ATOM 1306 C C . GLY A 1 165 ? 13.545 -8.837 -12.139 1.00 98.31 165 GLY A C 1
ATOM 1307 O O . GLY A 1 165 ? 12.630 -9.402 -12.746 1.00 98.31 165 GLY A O 1
ATOM 1308 N N . HIS A 1 166 ? 13.422 -8.481 -10.856 1.00 98.31 166 HIS A N 1
ATOM 1309 C CA . HIS A 1 166 ? 12.175 -8.670 -10.112 1.00 98.31 166 HIS A CA 1
ATOM 1310 C C . HIS A 1 166 ? 11.045 -7.775 -10.629 1.00 98.31 166 HIS A C 1
ATOM 1312 O O . HIS A 1 166 ? 9.937 -8.281 -10.810 1.00 98.31 166 HIS A O 1
ATOM 1318 N N . GLY A 1 167 ? 11.314 -6.497 -10.916 1.00 98.25 167 GLY A N 1
ATOM 1319 C CA . GLY A 1 167 ? 10.329 -5.583 -11.503 1.00 98.25 167 GLY A CA 1
ATOM 1320 C C . GLY A 1 167 ? 9.794 -6.101 -12.839 1.00 98.25 167 GLY A C 1
ATOM 1321 O O . GLY A 1 167 ? 8.587 -6.282 -12.996 1.00 98.25 167 GLY A O 1
ATOM 1322 N N . ILE A 1 168 ? 10.692 -6.474 -13.758 1.00 98.56 168 ILE A N 1
ATOM 1323 C CA . ILE A 1 168 ? 10.348 -7.098 -15.049 1.00 98.56 168 ILE A CA 1
ATOM 1324 C C . ILE A 1 168 ? 9.505 -8.359 -14.837 1.00 98.56 168 ILE A C 1
ATOM 1326 O O . ILE A 1 168 ? 8.494 -8.555 -15.505 1.00 98.56 168 ILE A O 1
ATOM 1330 N N . SER A 1 169 ? 9.880 -9.202 -13.876 1.00 98.62 169 SER A N 1
ATOM 1331 C CA . SER A 1 169 ? 9.160 -10.440 -13.572 1.00 98.62 169 SER A CA 1
ATOM 1332 C C . SER A 1 169 ? 7.732 -10.200 -13.062 1.00 98.62 169 SER A C 1
ATOM 1334 O O . SER A 1 169 ? 6.838 -10.999 -13.350 1.00 98.62 169 SER A O 1
ATOM 1336 N N . VAL A 1 170 ? 7.500 -9.141 -12.281 1.00 98.69 170 VAL A N 1
ATOM 1337 C CA . VAL A 1 170 ? 6.153 -8.747 -11.832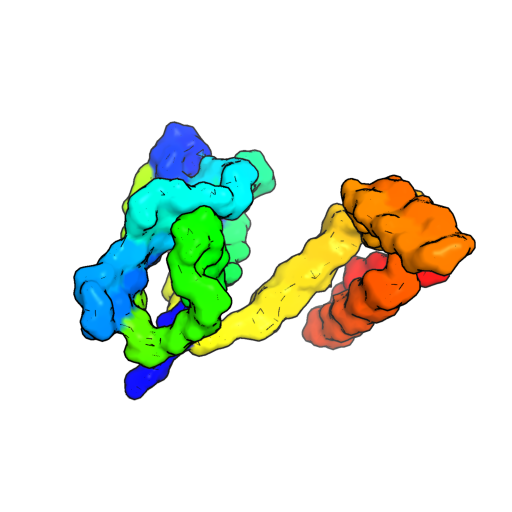 1.00 98.69 170 VAL A CA 1
ATOM 1338 C C . VAL A 1 170 ? 5.341 -8.229 -13.015 1.00 98.69 170 VAL A C 1
ATOM 1340 O O . VAL A 1 170 ? 4.244 -8.725 -13.265 1.00 98.69 170 VAL A O 1
ATOM 1343 N N . LEU A 1 171 ? 5.909 -7.303 -13.787 1.00 98.75 171 LEU A N 1
ATOM 1344 C CA . LEU A 1 171 ? 5.254 -6.681 -14.937 1.00 98.75 171 LEU A CA 1
ATOM 1345 C C . LEU A 1 171 ? 4.902 -7.698 -16.033 1.00 98.75 171 LEU A C 1
ATOM 1347 O O . LEU A 1 171 ? 3.792 -7.682 -16.551 1.00 98.75 171 LEU A O 1
ATOM 1351 N N . ALA A 1 172 ? 5.791 -8.644 -16.341 1.00 98.56 172 ALA A N 1
ATOM 1352 C CA . ALA A 1 172 ? 5.523 -9.693 -17.325 1.00 98.56 172 ALA A CA 1
ATOM 1353 C C . ALA A 1 172 ? 4.348 -10.596 -16.909 1.00 98.56 172 ALA A C 1
ATOM 1355 O O . ALA A 1 172 ? 3.510 -10.954 -17.737 1.00 98.56 172 ALA A O 1
ATOM 1356 N N . ARG A 1 173 ? 4.247 -10.934 -15.614 1.00 98.75 173 ARG A N 1
ATOM 1357 C CA . ARG A 1 173 ? 3.090 -11.675 -15.087 1.00 98.75 173 ARG A CA 1
ATOM 1358 C C . ARG A 1 173 ? 1.818 -10.838 -15.132 1.00 98.75 173 ARG A C 1
ATOM 1360 O O . ARG A 1 173 ? 0.769 -11.390 -15.442 1.00 98.75 173 ARG A O 1
ATOM 1367 N N . ALA A 1 174 ? 1.911 -9.537 -14.856 1.00 98.62 174 ALA A N 1
ATOM 1368 C CA . ALA A 1 174 ? 0.771 -8.629 -14.909 1.00 98.62 174 ALA A CA 1
ATOM 1369 C C . ALA A 1 174 ? 0.243 -8.500 -16.342 1.00 98.62 174 ALA A C 1
ATOM 1371 O O . ALA A 1 174 ? -0.948 -8.681 -16.547 1.00 98.62 174 ALA A O 1
ATOM 1372 N N . TYR A 1 175 ? 1.130 -8.334 -17.331 1.00 98.69 175 TYR A N 1
ATOM 1373 C CA . TYR A 1 175 ? 0.792 -8.345 -18.758 1.00 98.69 175 TYR A CA 1
ATOM 1374 C C . TYR A 1 175 ? 0.043 -9.618 -19.172 1.00 98.69 175 TYR A C 1
ATOM 1376 O O . TYR A 1 175 ? -0.994 -9.545 -19.827 1.00 98.69 175 TYR A O 1
ATOM 1384 N N . TYR A 1 176 ? 0.559 -10.789 -18.784 1.00 98.44 176 TYR A N 1
ATOM 1385 C CA . TYR A 1 176 ? -0.079 -12.062 -19.114 1.00 98.44 176 TYR A CA 1
ATOM 1386 C C . TYR A 1 176 ? -1.446 -12.210 -18.431 1.00 98.44 176 TYR A C 1
ATOM 1388 O O . TYR A 1 176 ? -2.430 -12.555 -19.081 1.00 98.44 176 TYR A O 1
ATOM 1396 N N . HIS A 1 177 ? -1.518 -11.925 -17.128 1.00 98.25 177 HIS A N 1
ATOM 1397 C CA . HIS A 1 177 ? -2.733 -12.103 -16.338 1.00 98.25 177 HIS A CA 1
ATOM 1398 C C . HIS A 1 177 ? -3.836 -11.092 -16.702 1.00 98.25 177 HIS A C 1
ATOM 1400 O O . HIS A 1 177 ? -5.013 -11.438 -16.646 1.00 98.25 177 HIS A O 1
ATOM 1406 N N . SER A 1 178 ? -3.489 -9.867 -17.109 1.00 97.75 178 SER A N 1
ATOM 1407 C CA . SER A 1 178 ? -4.463 -8.847 -17.527 1.00 97.75 178 SER A CA 1
ATOM 1408 C C . SER A 1 178 ? -5.028 -9.060 -18.936 1.00 97.75 178 SER A C 1
ATOM 1410 O O . SER A 1 178 ? -5.853 -8.271 -19.390 1.00 97.75 178 SER A O 1
ATOM 1412 N N . GLY A 1 179 ? -4.603 -10.110 -19.651 1.00 97.69 179 GLY A N 1
ATOM 1413 C CA . GLY A 1 179 ? -5.031 -10.362 -21.029 1.00 97.69 179 GLY A CA 1
ATOM 1414 C C . GLY A 1 179 ? -4.289 -9.521 -22.072 1.00 97.69 179 GLY A C 1
ATOM 1415 O O . GLY A 1 179 ? -4.767 -9.375 -23.195 1.00 97.69 179 GLY A O 1
ATOM 1416 N N . GLY A 1 180 ? -3.112 -8.991 -21.728 1.00 97.38 180 GLY A N 1
ATOM 1417 C CA . GLY A 1 180 ? -2.231 -8.304 -22.670 1.00 97.38 180 GLY A CA 1
ATOM 1418 C C . GLY A 1 180 ? -2.233 -6.778 -22.568 1.00 97.38 180 GLY A C 1
ATOM 1419 O O . GLY A 1 180 ? -1.972 -6.103 -23.567 1.00 97.38 180 GLY A O 1
ATOM 1420 N N . GLU A 1 181 ? -2.502 -6.213 -21.389 1.00 98.06 181 GLU A N 1
ATOM 1421 C CA . GLU A 1 181 ? -2.443 -4.762 -21.181 1.00 98.06 181 GLU A CA 1
ATOM 1422 C C . GLU A 1 181 ? -1.019 -4.227 -21.391 1.00 98.06 181 GLU A C 1
ATOM 1424 O O . GLU A 1 181 ? -0.108 -4.460 -20.590 1.00 98.06 181 GLU A O 1
ATOM 1429 N N . ARG A 1 182 ? -0.817 -3.503 -22.498 1.00 97.94 182 ARG A N 1
ATOM 1430 C CA . ARG A 1 182 ? 0.522 -3.150 -22.996 1.00 97.94 182 ARG A CA 1
ATOM 1431 C C . ARG A 1 182 ? 1.352 -2.308 -22.041 1.00 97.94 182 ARG A C 1
ATOM 1433 O O . ARG A 1 182 ? 2.569 -2.426 -22.087 1.00 97.94 182 ARG A O 1
ATOM 1440 N N . GLN A 1 183 ? 0.736 -1.528 -21.156 1.00 98.00 183 GLN A N 1
ATOM 1441 C CA . GLN A 1 183 ? 1.474 -0.683 -20.220 1.00 98.00 183 GLN A CA 1
ATOM 1442 C C . GLN A 1 183 ? 2.461 -1.495 -19.367 1.00 98.00 183 GLN A C 1
ATOM 1444 O O . GLN A 1 183 ? 3.606 -1.080 -19.201 1.00 98.00 183 GLN A O 1
ATOM 1449 N N . TYR A 1 184 ? 2.067 -2.689 -18.909 1.00 98.62 184 TYR A N 1
ATOM 1450 C CA . TYR A 1 184 ? 2.965 -3.576 -18.169 1.00 98.62 184 TYR A CA 1
ATOM 1451 C C . TYR A 1 184 ? 4.158 -4.036 -19.018 1.00 98.62 184 TYR A C 1
ATOM 1453 O O . TYR A 1 184 ? 5.299 -4.010 -18.552 1.00 98.62 184 TYR A O 1
ATOM 1461 N N . LEU A 1 185 ? 3.910 -4.429 -20.271 1.00 98.25 185 LEU A N 1
ATOM 1462 C CA . LEU A 1 185 ? 4.954 -4.875 -21.194 1.00 98.25 185 LEU A CA 1
ATOM 1463 C C . LEU A 1 185 ? 5.910 -3.734 -21.559 1.00 98.25 185 LEU A C 1
ATOM 1465 O O . LEU A 1 185 ? 7.123 -3.913 -21.504 1.00 98.25 185 LEU A O 1
ATOM 1469 N N . ASP A 1 186 ? 5.381 -2.557 -21.879 1.00 98.19 186 ASP A N 1
ATOM 1470 C CA . ASP A 1 186 ? 6.173 -1.395 -22.276 1.00 98.19 186 ASP A CA 1
ATOM 1471 C C . ASP A 1 186 ? 7.088 -0.930 -21.134 1.00 98.19 186 ASP A C 1
ATOM 1473 O O . ASP A 1 186 ? 8.264 -0.635 -21.358 1.00 98.19 186 ASP A O 1
ATOM 1477 N N . THR A 1 187 ?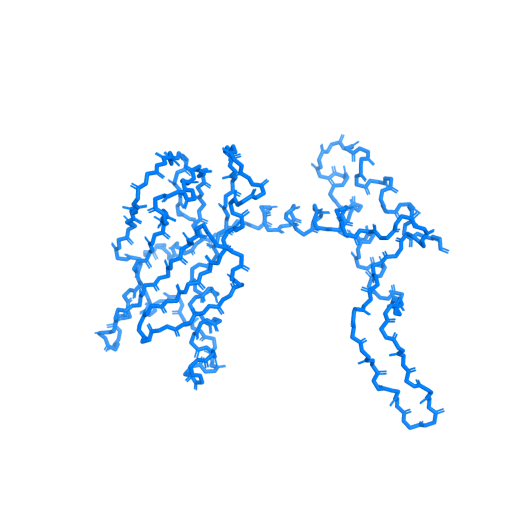 6.587 -0.914 -19.893 1.00 98.25 187 THR A N 1
ATOM 1478 C CA . THR A 1 187 ? 7.403 -0.640 -18.700 1.00 98.25 187 THR A CA 1
ATOM 1479 C C . THR A 1 187 ? 8.474 -1.717 -18.504 1.00 98.25 187 THR A C 1
ATOM 1481 O O . THR A 1 187 ? 9.628 -1.384 -18.227 1.00 98.25 187 THR A O 1
ATOM 1484 N N . ALA A 1 188 ? 8.148 -3.000 -18.702 1.00 98.25 188 ALA A N 1
ATOM 1485 C CA . ALA A 1 188 ? 9.123 -4.086 -18.584 1.00 98.25 188 ALA A CA 1
ATOM 1486 C C . ALA A 1 188 ? 10.241 -3.983 -19.635 1.00 98.25 188 ALA A C 1
ATOM 1488 O O . ALA A 1 188 ? 11.410 -4.172 -19.308 1.00 98.25 188 ALA A O 1
ATOM 1489 N N . LEU A 1 189 ? 9.905 -3.632 -20.879 1.00 98.00 189 LEU A N 1
ATOM 1490 C CA . LEU A 1 189 ? 10.878 -3.440 -21.956 1.00 98.00 189 LEU A CA 1
ATOM 1491 C C . LEU A 1 189 ? 11.793 -2.240 -21.691 1.00 98.00 189 LEU A C 1
ATOM 1493 O O . LEU A 1 189 ? 12.997 -2.325 -21.917 1.00 98.00 189 LEU A O 1
ATOM 1497 N N . LYS A 1 190 ? 11.251 -1.135 -21.163 1.00 97.62 190 LYS A N 1
ATOM 1498 C CA . LYS A 1 190 ? 12.059 0.032 -20.770 1.00 97.62 190 LYS A CA 1
ATOM 1499 C C . LYS A 1 190 ? 13.083 -0.305 -19.688 1.00 97.62 190 LYS A C 1
ATOM 1501 O O . LYS A 1 190 ? 14.155 0.285 -19.696 1.00 97.62 190 LYS A O 1
ATOM 1506 N N . ALA A 1 191 ? 12.785 -1.263 -18.812 1.00 97.38 191 ALA A N 1
ATOM 1507 C CA . ALA A 1 191 ? 13.672 -1.684 -17.730 1.00 97.38 191 ALA A CA 1
ATOM 1508 C C . ALA A 1 191 ? 14.907 -2.490 -18.178 1.00 97.38 191 ALA A C 1
ATOM 1510 O O . ALA A 1 191 ? 15.733 -2.829 -17.327 1.00 97.38 191 ALA A O 1
ATOM 1511 N N . LEU A 1 192 ? 15.026 -2.795 -19.478 1.00 95.81 192 LEU A N 1
ATOM 1512 C CA . LEU A 1 192 ? 16.176 -3.469 -20.095 1.00 95.81 192 LEU A CA 1
ATOM 1513 C C . LEU A 1 192 ? 17.253 -2.507 -20.629 1.00 95.81 192 LEU A C 1
ATOM 1515 O O . LEU A 1 192 ? 18.259 -2.983 -21.156 1.00 95.81 192 LEU A O 1
ATOM 1519 N N . LYS A 1 193 ? 17.020 -1.192 -20.562 1.00 88.44 193 LYS A N 1
ATOM 1520 C CA . LYS A 1 193 ? 18.013 -0.167 -20.914 1.00 88.44 193 LYS A CA 1
ATOM 1521 C C . LYS A 1 193 ? 19.173 -0.149 -19.920 1.00 88.44 193 LYS A C 1
ATOM 1523 O O . LYS A 1 193 ? 20.295 0.143 -20.384 1.00 88.44 193 LYS A O 1
#

Sequence (193 aa):
HVLDFVLSADVRLSVEDNSSLAVTLHNREKKQIWTVHYTCSSQLLTVQDQDIFYGLGCEHHKDWHHITRDLLVDLQKGLTLLNIGKRKISRSKFKVGSITVHGSGMLDNLTLSSSEHMAQFYAAAQWFITHQDPVTGGWPNPVRRRGVQGMMDLMPGWLSAMGQGHGISVLARAYYHSGGERQYLDTALKALK

Mean predicted aligned error: 4.46 Å

Nearest PDB structures (foldseek):
  6i02-assembly1_A  TM=8.898E-01  e=4.444E-18  Homo sapiens
  6i01-assembly1_A  TM=8.959E-01  e=7.567E-18  Homo sapiens
  6hzz-assembly1_B  TM=8.947E-01  e=1.079E-17  Homo sapiens
  6hzz-assembly1_A  TM=8.959E-01  e=1.838E-17  Homo sapiens
  4pxq-assembly1_B  TM=8.587E-01  e=2.781E-17  Danio rerio

pLDDT: mean 94.04, std 6.47, range [52.31, 98.75]